Protein AF-0000000086500759 (afdb_homodimer)

pLDDT: mean 94.5, std 10.75, range [31.69, 98.88]

Radius of gyration: 18.33 Å; Cα contacts (8 Å, |Δi|>4): 470; chains: 2; bounding box: 44×55×53 Å

Nearest PDB structures (foldseek):
  3t3j-assembly1_A  TM=9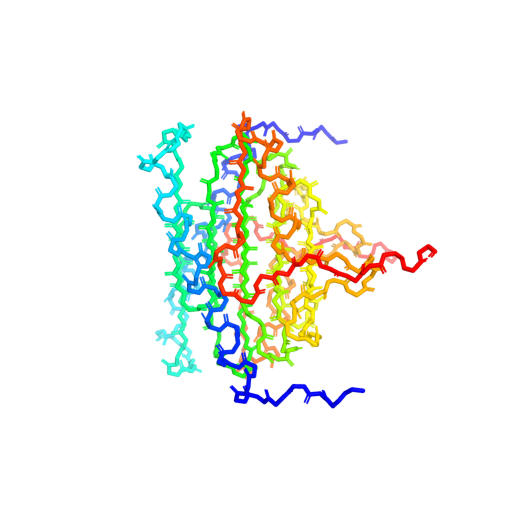.668E-01  e=5.896E-14  Homo sapiens
  8pk8-assembly1_E  TM=9.693E-01  e=3.610E-13  Homo sapiens
  3t3t-assembly4_D  TM=9.746E-01  e=3.011E-13  Homo sapiens
  3t3k-assembly1_A  TM=9.518E-01  e=3.834E-13  Homo sapiens
  3t3x-assembly2_B  TM=9.759E-01  e=7.451E-13  Homo sapiens

Solvent-accessible surface area (backbone atoms only — not comparable to full-atom values): 14177 Å² total; per-residue (Å²): 131,85,80,79,48,74,68,55,43,52,52,53,52,50,47,30,52,50,33,48,47,54,51,57,61,49,40,62,80,80,42,93,58,50,91,67,43,46,62,47,75,58,95,56,35,38,36,42,32,52,27,76,71,72,17,42,38,38,40,30,60,32,57,75,74,58,30,40,36,36,37,36,69,83,79,42,73,47,59,23,38,78,52,96,72,20,35,25,23,77,90,81,26,46,5,55,48,40,54,50,26,57,53,46,19,64,75,67,72,47,90,51,81,56,76,84,28,50,59,54,11,69,44,61,75,76,83,120,131,84,78,79,49,73,68,55,43,52,51,53,52,50,47,30,52,51,34,49,47,54,52,55,61,47,40,62,81,78,43,93,59,50,93,67,43,44,60,49,76,56,97,57,35,38,37,41,34,52,27,76,71,71,17,42,37,37,40,30,60,32,57,74,74,58,30,39,38,35,39,36,70,83,79,42,72,47,59,23,38,78,52,96,72,20,36,25,24,76,90,80,28,46,6,56,46,40,53,51,26,58,52,47,19,63,74,66,72,47,88,52,83,56,75,87,30,51,60,52,12,68,44,61,76,76,85,119

Secondary structure (DSSP, 8-state):
-PPPPHHHHHHHHHHHHHHHHHHHHHHHHHS---TT-EEEEETTEEEEEEETTTEEEEEEEEGGGTEEEEEETTTEEEEEEEETTEEE-TTT-BBHHHHHHHHHHHHHSS----TTSTT---B-----/-PPPPHHHHHHHHHHHHHHHHHHHHHHHHHS---TT-EEEEETTEEEEEEETTTEEEEEEEEGGGTEEEEEETTTEEEEEEEETTEEE-TTT-BBHHHHHHHHHHHHHSS----TTSTT---B-----

Foldseek 3Di:
DDAQDLVRLVVQLVQQVVLVQVCLQCDVVVDPADPPWDWDDDPFWIKTQRDPVLGIWIWGADSVVSWIWIAHPVPGIFIFDDDPLFTAGPVVFAGPQLVCQVSCCVSGVHGDDSPVGGSDHGTDPPPD/DDAQDLVRLVVQLVQQVVLVQVQLQCDVVVDPADPPWDWDDDPFWIKTQRDPVLGIWIWGADSVVSWIWIAHPVPGIFIFDDDPLFTAGPVVFAGPQLVCQVSCCVSGVHGDDSPVGGSDHGTDPPPD

InterPro domains:
  IPR002908 Frataxin/CyaY [PF01491] (3-109)
  IPR002908 Frataxin/CyaY [PR00904] (4-22)
  IPR002908 Frataxin/CyaY [PR00904] (22-41)
  IPR002908 Frataxin/CyaY [PR00904] (44-59)
  IPR002908 Frataxin/CyaY [PR00904] (59-74)
  IPR002908 Frataxin/CyaY [PS50810] (4-112)
  IPR002908 Frataxin/CyaY [PTHR16821] (2-115)
  IPR002908 Frataxin/CyaY [SM01219] (4-115)
  IPR002908 Frataxin/CyaY [TIGR03421] (5-113)
  IPR017789 Frataxin [TIGR03422] (8-105)
  IPR020895 Frataxin conserved site [PS01344] (58-72)
  IPR036524 Frataxin/CyaY superfamily [G3DSA:3.30.920.10] (1-123)
  IPR036524 Frataxin/CyaY superfamily [SSF55387] (4-119)

Sequence (256 aa):
PSEITDTEYEICVEDTLDSLTEFFEDLPEIEPCNDDYDCAYGNGVLTVHLGSVEGTYVINKQMPNKQIWLSSPLSGPKRYDYFDGQWVYLRDGRGLHRQLEDEMTEIMGFRIELKKCKYYSWGMSDSKPSEITDTEYEICVEDTLDSLTEFFEDLPEIEPCNDDYDCAYGNGVLTVHLGSVEGTYVINKQMPNKQIWLSSPLSGPKRYDYFDGQWVYLRDGRGLHRQLEDEMTEIMGFRIELKKCKYYSWGMSDSK

Structure (mmCIF, N/CA/C/O backbone):
data_AF-0000000086500759-model_v1
#
loop_
_entity.id
_entity.type
_entity.pdbx_description
1 polymer ferroxidase
#
loop_
_atom_site.group_PDB
_atom_site.id
_atom_site.type_symbol
_atom_site.label_atom_id
_atom_site.label_alt_id
_atom_site.label_comp_id
_atom_site.label_asym_id
_atom_site.label_entity_id
_atom_site.label_seq_id
_atom_site.pdbx_PDB_ins_code
_atom_site.Cartn_x
_atom_site.Cartn_y
_atom_site.Cartn_z
_atom_site.occupancy
_atom_site.B_iso_or_equiv
_atom_site.auth_seq_id
_atom_site.auth_comp_id
_atom_site.auth_asym_id
_atom_site.auth_atom_id
_atom_site.pdbx_PDB_model_num
ATOM 1 N N . PRO A 1 1 ? -22.188 -10.828 -14.727 1 44.78 1 PRO A N 1
ATOM 2 C CA . PRO A 1 1 ? -21.672 -11.633 -13.609 1 44.78 1 PRO A CA 1
ATOM 3 C C . PRO A 1 1 ? -21.938 -10.977 -12.258 1 44.78 1 PRO A C 1
ATOM 5 O O . PRO A 1 1 ? -21.828 -9.75 -12.133 1 44.78 1 PRO A O 1
ATOM 8 N N . SER A 1 2 ? -22.672 -11.586 -11.328 1 54.69 2 SER A N 1
ATOM 9 C CA . SER A 1 2 ? -23.156 -11.016 -10.078 1 54.69 2 SER A CA 1
ATOM 10 C C . SER A 1 2 ? -22.016 -10.461 -9.234 1 54.69 2 SER A C 1
ATOM 12 O O . SER A 1 2 ? -20.891 -10.961 -9.305 1 54.69 2 SER A O 1
ATOM 14 N N . GLU A 1 3 ? -22.078 -9.234 -8.688 1 80.5 3 GLU A N 1
ATOM 15 C CA . GLU A 1 3 ? -21.125 -8.586 -7.789 1 80.5 3 GLU A CA 1
ATOM 16 C C . GLU A 1 3 ? -20.875 -9.438 -6.551 1 80.5 3 GLU A C 1
ATOM 18 O O . GLU A 1 3 ? -21.797 -10.062 -6.02 1 80.5 3 GLU A O 1
ATOM 23 N N . ILE A 1 4 ? -19.656 -9.836 -6.309 1 88.88 4 ILE A N 1
ATOM 24 C CA . ILE A 1 4 ? -19.25 -10.602 -5.137 1 88.88 4 ILE A CA 1
ATOM 25 C C . ILE A 1 4 ? -19.859 -9.977 -3.879 1 88.88 4 ILE A C 1
ATOM 27 O O . ILE A 1 4 ? -19.906 -8.75 -3.75 1 88.88 4 ILE A O 1
ATOM 31 N N . THR A 1 5 ? -20.484 -10.859 -3.029 1 93 5 THR A N 1
ATOM 32 C CA . THR A 1 5 ? -21.047 -10.367 -1.776 1 93 5 THR A CA 1
ATOM 33 C C . THR A 1 5 ? -19.938 -10 -0.792 1 93 5 THR A C 1
ATOM 35 O O . THR A 1 5 ? -18.797 -10.43 -0.955 1 93 5 THR A O 1
ATOM 38 N N . ASP A 1 6 ? -20.312 -9.211 0.287 1 93.69 6 ASP A N 1
ATOM 39 C CA . ASP A 1 6 ? -19.344 -8.82 1.306 1 93.69 6 ASP A CA 1
ATOM 40 C C . ASP A 1 6 ? -18.734 -10.047 1.979 1 93.69 6 ASP A C 1
ATOM 42 O O . ASP A 1 6 ? -17.531 -10.102 2.209 1 93.69 6 ASP A O 1
ATOM 46 N N . THR A 1 7 ? -19.562 -11 2.299 1 94.44 7 THR A N 1
ATOM 47 C CA . THR A 1 7 ? -19.094 -12.203 2.988 1 94.44 7 THR A CA 1
ATOM 48 C C . THR A 1 7 ? -18.188 -13.023 2.086 1 94.44 7 THR A C 1
ATOM 50 O O . THR A 1 7 ? -17.141 -13.5 2.523 1 94.44 7 THR A O 1
ATOM 53 N N . GLU A 1 8 ? -18.609 -13.164 0.871 1 95.06 8 GLU A N 1
ATOM 54 C CA . GLU A 1 8 ? -17.781 -13.891 -0.087 1 95.06 8 GLU A CA 1
ATOM 55 C C . GLU A 1 8 ? -16.422 -13.203 -0.29 1 95.06 8 GLU A C 1
ATOM 57 O O . GLU A 1 8 ? -15.391 -13.859 -0.305 1 95.06 8 GLU A O 1
ATOM 62 N N . TYR A 1 9 ? -16.516 -11.938 -0.432 1 96.81 9 TYR A N 1
ATOM 63 C CA . TYR A 1 9 ? -15.289 -11.164 -0.593 1 96.81 9 TYR A CA 1
ATOM 64 C C . TYR A 1 9 ? -14.344 -11.391 0.581 1 96.81 9 TYR A C 1
ATOM 66 O O . TYR A 1 9 ? -13.156 -11.656 0.386 1 96.81 9 TYR A O 1
ATOM 74 N N . GLU A 1 10 ? -14.875 -11.297 1.727 1 95.5 10 GLU A N 1
ATOM 75 C CA . GLU A 1 10 ? -14.062 -11.438 2.932 1 95.5 10 GLU A CA 1
ATOM 76 C C . GLU A 1 10 ? -13.359 -12.789 2.973 1 95.5 10 GLU A C 1
ATOM 78 O O . GLU A 1 10 ? -12.18 -12.875 3.301 1 95.5 10 GLU A O 1
ATOM 83 N N . ILE A 1 11 ? -14.062 -13.797 2.607 1 96.5 11 ILE A N 1
ATOM 84 C CA . ILE A 1 11 ? -13.508 -15.148 2.631 1 96.5 11 ILE A CA 1
ATOM 85 C C . ILE A 1 11 ? -12.43 -15.281 1.558 1 96.5 11 ILE A C 1
ATOM 87 O O . ILE A 1 11 ? -11.312 -15.719 1.84 1 96.5 11 ILE A O 1
ATOM 91 N N . CYS A 1 12 ? -12.703 -14.828 0.363 1 97.56 12 CYS A N 1
ATOM 92 C CA . CYS A 1 12 ? -11.789 -14.969 -0.77 1 97.56 12 CYS A CA 1
ATOM 93 C C . CYS A 1 12 ? -10.516 -14.172 -0.546 1 97.56 12 CYS A C 1
ATOM 95 O O . CYS A 1 12 ? -9.414 -14.68 -0.768 1 97.56 12 CYS A O 1
ATOM 97 N N . VAL A 1 13 ? -10.727 -12.992 -0.086 1 98.12 13 VAL A N 1
ATOM 98 C CA . VAL A 1 13 ? -9.562 -12.117 0.054 1 98.12 13 VAL A CA 1
ATOM 99 C C . VAL A 1 13 ? -8.68 -12.609 1.196 1 98.12 13 VAL A C 1
ATOM 101 O O . VAL A 1 13 ? -7.453 -12.625 1.076 1 98.12 13 VAL A O 1
ATOM 104 N N . GLU A 1 14 ? -9.297 -13.039 2.289 1 97.75 14 GLU A N 1
ATOM 105 C CA . GLU A 1 14 ? -8.523 -13.555 3.414 1 97.75 14 GLU A CA 1
ATOM 106 C C . GLU A 1 14 ? -7.758 -14.82 3.027 1 97.75 14 GLU A C 1
ATOM 108 O O . GLU A 1 14 ? -6.574 -14.953 3.348 1 97.75 14 GLU A O 1
ATOM 113 N N . ASP A 1 15 ? -8.422 -15.664 2.373 1 98.5 15 ASP A N 1
ATOM 114 C CA . ASP A 1 15 ? -7.777 -16.891 1.927 1 98.5 15 ASP A CA 1
ATOM 115 C C . ASP A 1 15 ? -6.617 -16.594 0.979 1 98.5 15 ASP A C 1
ATOM 117 O O . ASP A 1 15 ? -5.562 -17.234 1.067 1 98.5 15 ASP A O 1
ATOM 121 N N . THR A 1 16 ? -6.816 -15.672 0.101 1 98.81 16 THR A N 1
ATOM 122 C CA . THR A 1 16 ? -5.785 -15.289 -0.861 1 98.81 16 THR A CA 1
ATOM 123 C C . THR A 1 16 ? -4.562 -14.727 -0.148 1 98.81 16 THR A C 1
ATOM 125 O O . THR A 1 16 ? -3.439 -15.188 -0.369 1 98.81 16 THR A O 1
ATOM 128 N N . LEU A 1 17 ? -4.781 -13.781 0.72 1 98.81 17 LEU A N 1
ATOM 129 C CA . LEU A 1 17 ? -3.678 -13.109 1.4 1 98.81 17 LEU A CA 1
ATOM 130 C C . LEU A 1 17 ? -2.969 -14.07 2.355 1 98.81 17 LEU A C 1
ATOM 132 O O . LEU A 1 17 ? -1.745 -14.023 2.49 1 98.81 17 LEU A O 1
ATOM 136 N N . ASP A 1 18 ? -3.746 -14.945 2.986 1 98.75 18 ASP A N 1
ATOM 137 C CA . ASP A 1 18 ? -3.145 -15.938 3.871 1 98.75 18 ASP A CA 1
ATOM 138 C C . ASP A 1 18 ? -2.217 -16.875 3.096 1 98.75 18 ASP A C 1
ATOM 140 O O . ASP A 1 18 ? -1.11 -17.172 3.549 1 98.75 18 ASP A O 1
ATOM 144 N N . SER A 1 19 ? -2.662 -17.281 2.008 1 98.88 19 SER A N 1
ATOM 145 C CA . SER A 1 19 ? -1.88 -18.219 1.195 1 98.88 19 SER A CA 1
ATOM 146 C C . SER A 1 19 ? -0.62 -17.547 0.653 1 98.88 19 SER A C 1
ATOM 148 O O . SER A 1 19 ? 0.457 -18.141 0.658 1 98.88 19 SER A O 1
ATOM 150 N N . LEU A 1 20 ? -0.76 -16.328 0.211 1 98.88 20 LEU A N 1
ATOM 151 C CA . LEU A 1 20 ? 0.407 -15.562 -0.216 1 98.88 20 LEU A CA 1
ATOM 152 C C . LEU A 1 20 ? 1.375 -15.352 0.944 1 98.88 20 LEU A C 1
ATOM 154 O O . LEU A 1 20 ? 2.59 -15.469 0.773 1 98.88 20 LEU A O 1
ATOM 158 N N . THR A 1 21 ? 0.846 -15.039 2.109 1 98.88 21 THR A N 1
ATOM 159 C CA . THR A 1 21 ? 1.667 -14.828 3.297 1 98.88 21 THR A CA 1
ATOM 160 C C . THR A 1 21 ? 2.494 -16.078 3.607 1 98.88 21 THR A C 1
ATOM 162 O O . THR A 1 21 ? 3.701 -15.977 3.844 1 98.88 21 THR A O 1
ATOM 165 N N . GLU A 1 22 ? 1.87 -17.172 3.607 1 98.81 22 GLU A N 1
ATOM 166 C CA . GLU A 1 22 ? 2.574 -18.422 3.877 1 98.81 22 GLU A CA 1
ATOM 167 C C . GLU A 1 22 ? 3.717 -18.641 2.889 1 98.81 22 GLU A C 1
ATOM 169 O O . GLU A 1 22 ? 4.832 -18.984 3.287 1 98.81 22 GLU A O 1
ATOM 174 N N . PHE A 1 23 ? 3.441 -18.406 1.655 1 98.81 23 PHE A N 1
ATOM 175 C CA . PHE A 1 23 ? 4.457 -18.594 0.625 1 98.81 23 PHE A CA 1
ATOM 176 C C . PHE A 1 23 ? 5.645 -17.672 0.871 1 98.81 23 PHE A C 1
ATOM 178 O O . PHE A 1 23 ? 6.793 -18.109 0.904 1 98.81 23 PHE A O 1
ATOM 185 N N . PHE A 1 24 ? 5.383 -16.391 1.08 1 98.81 24 PHE A N 1
ATOM 186 C CA . PHE A 1 24 ? 6.445 -15.406 1.146 1 98.81 24 PHE A CA 1
ATOM 187 C C . PHE A 1 24 ? 7.195 -15.5 2.471 1 98.81 24 PHE A C 1
ATOM 189 O O . PHE A 1 24 ? 8.383 -15.172 2.547 1 98.81 24 PHE A O 1
ATOM 196 N N . GLU A 1 25 ? 6.523 -15.914 3.49 1 98.56 25 GLU A N 1
ATOM 197 C CA . GLU A 1 25 ? 7.211 -16.141 4.758 1 98.56 25 GLU A CA 1
ATOM 198 C C . GLU A 1 25 ? 8.203 -17.297 4.652 1 98.56 25 GLU A C 1
ATOM 200 O O . GLU A 1 25 ? 9.266 -17.266 5.277 1 98.56 25 GLU A O 1
ATOM 205 N N . ASP A 1 26 ? 7.891 -18.297 3.85 1 98.31 26 ASP A N 1
ATOM 206 C CA . ASP A 1 26 ? 8.711 -19.484 3.719 1 98.31 26 ASP A CA 1
ATOM 207 C C . ASP A 1 26 ? 9.812 -19.281 2.68 1 98.31 26 ASP A C 1
ATOM 209 O O . ASP A 1 26 ? 10.797 -20.031 2.658 1 98.31 26 ASP A O 1
ATOM 213 N N . LEU A 1 27 ? 9.711 -18.297 1.892 1 98.44 27 LEU A N 1
ATOM 214 C CA . LEU A 1 27 ? 10.555 -18.094 0.719 1 98.44 27 LEU A CA 1
ATOM 215 C C . LEU A 1 27 ? 12.031 -18.031 1.114 1 98.44 27 LEU A C 1
ATOM 217 O O . LEU A 1 27 ? 12.875 -18.688 0.503 1 98.44 27 LEU A O 1
ATOM 221 N N . PRO A 1 28 ? 12.438 -17.328 2.174 1 97.62 28 PRO A N 1
ATOM 222 C CA . PRO A 1 28 ? 13.859 -17.219 2.516 1 97.62 28 PRO A CA 1
ATOM 223 C C . PRO A 1 28 ? 14.453 -18.547 2.988 1 97.62 28 PRO A C 1
ATOM 225 O O . PRO A 1 28 ? 15.68 -18.688 3.059 1 97.62 28 PRO A O 1
ATOM 228 N N . GLU A 1 29 ? 13.648 -19.469 3.363 1 97 29 GLU A N 1
ATOM 229 C CA . GLU A 1 29 ? 14.125 -20.781 3.82 1 97 29 GLU A CA 1
ATOM 230 C C . GLU A 1 29 ? 14.516 -21.672 2.643 1 97 29 GLU A C 1
ATOM 232 O O . GLU A 1 29 ? 15.273 -22.625 2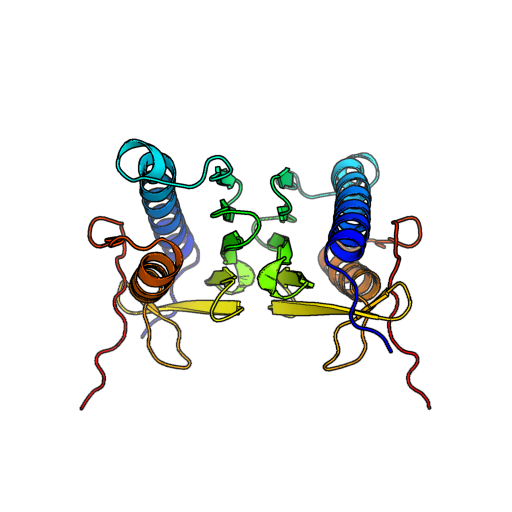.807 1 97 29 GLU A O 1
ATOM 237 N N . ILE A 1 30 ? 14.062 -21.375 1.462 1 96.31 30 ILE A N 1
ATOM 238 C CA . ILE A 1 30 ? 14.227 -22.312 0.357 1 96.31 30 ILE A CA 1
ATOM 239 C C . ILE A 1 30 ? 14.961 -21.641 -0.795 1 96.31 30 ILE A C 1
ATOM 241 O O . ILE A 1 30 ? 15.383 -22.297 -1.747 1 96.31 30 ILE A O 1
ATOM 245 N N . GLU A 1 31 ? 15 -20.328 -0.814 1 97.38 31 GLU A N 1
ATOM 246 C CA . GLU A 1 31 ? 15.672 -19.562 -1.873 1 97.38 31 GLU A CA 1
ATOM 247 C C . GLU A 1 31 ? 16.656 -18.562 -1.296 1 97.38 31 GLU A C 1
ATOM 249 O O . GLU A 1 31 ? 16.516 -18.141 -0.142 1 97.38 31 GLU A O 1
ATOM 254 N N . PRO A 1 32 ? 17.641 -18.156 -2.09 1 96.5 32 PRO A N 1
ATOM 255 C CA . PRO A 1 32 ? 18.609 -17.172 -1.626 1 96.5 32 PRO A CA 1
ATOM 256 C C . PRO A 1 32 ? 18.062 -15.742 -1.619 1 96.5 32 PRO A C 1
ATOM 258 O O . PRO A 1 32 ? 18.25 -15 -2.586 1 96.5 32 PRO A O 1
ATOM 261 N N . CYS A 1 33 ? 17.453 -15.336 -0.583 1 96.88 33 CYS A N 1
ATOM 262 C CA . CYS A 1 33 ? 16.938 -13.984 -0.431 1 96.88 33 CYS A CA 1
ATOM 263 C C . CYS A 1 33 ? 17.969 -13.062 0.217 1 96.88 33 CYS A C 1
ATOM 265 O O . CYS A 1 33 ? 18.906 -13.539 0.855 1 96.88 33 CYS A O 1
ATOM 267 N N . ASN A 1 34 ? 17.75 -11.742 -0.018 1 95.19 34 ASN A N 1
ATOM 268 C CA . ASN A 1 34 ? 18.578 -10.734 0.637 1 95.19 34 ASN A CA 1
ATOM 269 C C . ASN A 1 34 ? 18.531 -10.883 2.156 1 95.19 34 ASN A C 1
ATOM 271 O O . ASN A 1 34 ? 17.547 -11.359 2.713 1 95.19 34 ASN A O 1
ATOM 275 N N . ASP A 1 35 ? 19.656 -10.398 2.781 1 94.75 35 ASP A N 1
ATOM 276 C CA . ASP A 1 35 ? 19.719 -10.461 4.238 1 94.75 35 ASP A CA 1
ATOM 277 C C . ASP A 1 35 ? 18.625 -9.602 4.871 1 94.75 35 ASP A C 1
ATOM 279 O O . ASP A 1 35 ? 18.156 -9.898 5.969 1 94.75 35 ASP A O 1
ATOM 283 N N . ASP A 1 36 ? 18.219 -8.609 4.129 1 94.62 36 ASP A N 1
ATOM 284 C CA . ASP A 1 36 ? 17.219 -7.703 4.707 1 94.62 36 ASP A CA 1
ATOM 285 C C . ASP A 1 36 ? 15.82 -8.047 4.23 1 94.62 36 ASP A C 1
ATOM 287 O O . ASP A 1 36 ? 14.875 -7.281 4.441 1 94.62 36 ASP A O 1
ATOM 291 N N . TYR A 1 37 ? 15.695 -9.188 3.592 1 97.94 37 TYR A N 1
ATOM 292 C CA . TYR A 1 37 ? 14.367 -9.664 3.229 1 97.94 37 TYR A CA 1
ATOM 293 C C . TYR A 1 37 ? 13.469 -9.758 4.453 1 97.94 37 TYR A C 1
ATOM 295 O O . TYR A 1 37 ? 13.906 -10.195 5.523 1 97.94 37 TYR A O 1
ATOM 303 N N . ASP A 1 38 ? 12.195 -9.344 4.246 1 98.19 38 ASP A N 1
ATOM 304 C CA . ASP A 1 38 ? 11.234 -9.453 5.34 1 98.19 38 ASP A CA 1
ATOM 305 C C . ASP A 1 38 ? 9.805 -9.562 4.805 1 98.19 38 ASP A C 1
ATOM 307 O O . ASP A 1 38 ? 9.484 -8.992 3.76 1 98.19 38 ASP A O 1
ATOM 311 N N . CYS A 1 39 ? 9.062 -10.344 5.465 1 98.5 39 CYS A N 1
ATOM 312 C CA . CYS A 1 39 ? 7.645 -10.5 5.156 1 98.5 39 CYS A CA 1
ATOM 313 C C . CYS A 1 39 ? 6.789 -10.305 6.402 1 98.5 39 CYS A C 1
ATOM 315 O O . CYS A 1 39 ? 7.078 -10.875 7.453 1 98.5 39 CYS A O 1
ATOM 317 N N . ALA A 1 40 ? 5.766 -9.453 6.297 1 97.94 40 ALA A N 1
ATOM 318 C CA . ALA A 1 40 ? 4.859 -9.219 7.418 1 97.94 40 ALA A CA 1
ATOM 319 C C . ALA A 1 40 ? 3.406 -9.164 6.945 1 97.94 40 ALA A C 1
ATOM 321 O O . ALA A 1 40 ? 3.121 -8.664 5.855 1 97.94 40 ALA A O 1
ATOM 322 N N . TYR A 1 41 ? 2.617 -9.703 7.844 1 98.25 41 TYR A N 1
ATOM 323 C CA . TYR A 1 41 ? 1.183 -9.672 7.578 1 98.25 41 TYR A CA 1
ATOM 324 C C . TYR A 1 41 ? 0.409 -9.227 8.812 1 98.25 41 TYR A C 1
ATOM 326 O O . TYR A 1 41 ? 0.654 -9.719 9.914 1 98.25 41 TYR A O 1
ATOM 334 N N . GLY A 1 42 ? -0.495 -8.258 8.562 1 96 42 GLY A N 1
ATOM 335 C CA . GLY A 1 42 ? -1.37 -7.789 9.625 1 96 42 GLY A CA 1
ATOM 336 C C . GLY A 1 42 ? -2.521 -6.938 9.117 1 96 42 GLY A C 1
ATOM 337 O O . GLY A 1 42 ? -2.334 -6.086 8.25 1 96 42 GLY A O 1
ATOM 338 N N . ASN A 1 43 ? -3.746 -7.242 9.633 1 94.69 43 ASN A N 1
ATOM 339 C CA . ASN A 1 43 ? -4.941 -6.457 9.352 1 94.69 43 ASN A CA 1
ATOM 340 C C . ASN A 1 43 ? -5.207 -6.359 7.852 1 94.69 43 ASN A C 1
ATOM 342 O O . ASN A 1 43 ? -5.551 -5.289 7.344 1 94.69 43 ASN A O 1
ATOM 346 N N . GLY A 1 44 ? -4.961 -7.395 7.168 1 96.94 44 GLY A N 1
ATOM 347 C CA . GLY A 1 44 ? -5.289 -7.457 5.754 1 96.94 44 GLY A CA 1
ATOM 348 C C . GLY A 1 44 ? -4.242 -6.812 4.871 1 96.94 44 GLY A C 1
ATOM 349 O O . GLY A 1 44 ? -4.496 -6.531 3.697 1 96.94 44 GLY A O 1
ATOM 350 N N . VAL A 1 45 ? -3.084 -6.527 5.422 1 98.38 45 VAL A N 1
ATOM 351 C CA . VAL A 1 45 ? -1.992 -5.93 4.66 1 98.38 45 VAL A CA 1
ATOM 352 C C . VAL A 1 45 ? -0.776 -6.855 4.691 1 98.38 45 VAL A C 1
ATOM 354 O O . VAL A 1 45 ? -0.226 -7.133 5.758 1 98.38 45 VAL A O 1
ATOM 357 N N . LEU A 1 46 ? -0.394 -7.34 3.529 1 98.88 46 LEU A N 1
ATOM 358 C CA . LEU A 1 46 ? 0.829 -8.117 3.35 1 98.88 46 LEU A CA 1
ATOM 359 C C . LEU A 1 46 ? 1.952 -7.242 2.803 1 98.88 46 LEU A C 1
ATOM 361 O O . LEU A 1 46 ? 1.77 -6.543 1.802 1 98.88 46 LEU A O 1
ATOM 365 N N . THR A 1 47 ? 3.061 -7.219 3.492 1 98.75 47 THR A N 1
ATOM 366 C CA . THR A 1 47 ? 4.242 -6.496 3.035 1 98.75 47 THR A CA 1
ATOM 367 C C . THR A 1 47 ? 5.398 -7.461 2.779 1 98.75 47 THR A C 1
ATOM 369 O O . THR A 1 47 ? 5.715 -8.297 3.629 1 98.75 47 THR A O 1
ATOM 372 N N . VAL A 1 48 ? 5.965 -7.355 1.615 1 98.75 48 VAL A N 1
ATOM 373 C CA . VAL A 1 48 ? 7.145 -8.141 1.261 1 98.75 48 VAL A CA 1
ATOM 374 C C . VAL A 1 48 ? 8.297 -7.211 0.893 1 98.75 48 VAL A C 1
ATOM 376 O O . VAL A 1 48 ? 8.32 -6.645 -0.203 1 98.75 48 VAL A O 1
ATOM 379 N N . HIS A 1 49 ? 9.195 -7.078 1.829 1 98.31 49 HIS A N 1
ATOM 380 C CA . HIS A 1 49 ? 10.406 -6.293 1.607 1 98.31 49 HIS A CA 1
ATOM 381 C C . HIS A 1 49 ? 11.508 -7.145 0.976 1 98.31 49 HIS A C 1
ATOM 383 O O . HIS A 1 49 ? 12.07 -8.016 1.632 1 98.31 49 HIS A O 1
ATOM 389 N N . LEU A 1 50 ? 11.828 -6.855 -0.284 1 97.88 50 LEU A N 1
ATOM 390 C CA . LEU A 1 50 ? 12.805 -7.672 -0.994 1 97.88 50 LEU A CA 1
ATOM 391 C C . LEU A 1 50 ? 14.227 -7.184 -0.716 1 97.88 50 LEU A C 1
ATOM 393 O O . LEU A 1 50 ? 15.188 -7.945 -0.843 1 97.88 50 LEU A O 1
ATOM 397 N N . GLY A 1 51 ? 14.352 -5.977 -0.383 1 95.19 51 GLY A N 1
ATOM 398 C CA . GLY A 1 51 ? 15.617 -5.293 -0.142 1 95.19 51 GLY A CA 1
ATOM 399 C C . GLY A 1 51 ? 15.547 -3.801 -0.415 1 95.19 51 GLY A C 1
ATOM 400 O O . GLY A 1 51 ? 14.602 -3.322 -1.043 1 95.19 51 GLY A O 1
ATOM 401 N N . SER A 1 52 ? 16.578 -3.076 0.109 1 90.19 52 SER A N 1
ATOM 402 C CA . SER A 1 52 ? 16.578 -1.623 -0.02 1 90.19 52 SER A CA 1
ATOM 403 C C . SER A 1 52 ? 16.641 -1.198 -1.483 1 90.19 52 SER A C 1
ATOM 405 O O . SER A 1 52 ? 16.047 -0.198 -1.875 1 90.19 52 SER A O 1
ATOM 407 N N . VAL A 1 53 ? 17.312 -1.965 -2.23 1 91.12 53 VAL A N 1
ATOM 408 C CA . VAL A 1 53 ? 17.5 -1.639 -3.641 1 91.12 53 VAL A CA 1
ATOM 409 C C . VAL A 1 53 ? 16.328 -2.166 -4.457 1 91.12 53 VAL A C 1
ATOM 411 O O . VAL A 1 53 ? 15.812 -1.474 -5.34 1 91.12 53 VAL A O 1
ATOM 414 N N . GLU A 1 54 ? 15.828 -3.352 -4.141 1 94.81 54 GLU A N 1
ATOM 415 C CA . GLU A 1 54 ? 14.797 -4.031 -4.922 1 94.81 54 GLU A CA 1
ATOM 416 C C . GLU A 1 54 ? 13.414 -3.453 -4.637 1 94.81 54 GLU A C 1
ATOM 418 O O . GLU A 1 54 ? 12.547 -3.451 -5.512 1 94.81 54 GLU A O 1
ATOM 423 N N . GLY A 1 55 ? 13.242 -3.01 -3.414 1 95.44 55 GLY A N 1
ATOM 424 C CA . GLY A 1 55 ? 11.977 -2.361 -3.09 1 95.44 55 GLY A CA 1
ATOM 425 C C . GLY A 1 55 ? 11.031 -3.256 -2.314 1 95.44 55 GLY A C 1
ATOM 426 O O . GLY A 1 55 ? 11.43 -4.316 -1.823 1 95.44 55 GLY A O 1
ATOM 427 N N . THR A 1 56 ? 9.844 -2.705 -2.066 1 98.06 56 THR A N 1
ATOM 428 C CA . THR A 1 56 ? 8.852 -3.352 -1.211 1 98.06 56 THR A CA 1
ATOM 429 C C . THR A 1 56 ? 7.527 -3.52 -1.947 1 98.06 56 THR A C 1
ATOM 431 O O . THR A 1 56 ? 7.039 -2.578 -2.578 1 98.06 56 THR A O 1
ATOM 434 N N . TYR A 1 57 ? 7.02 -4.785 -1.913 1 98.69 57 TYR A N 1
ATOM 435 C CA . TYR A 1 57 ? 5.648 -5.027 -2.35 1 98.69 57 TYR A CA 1
ATOM 436 C C . TYR A 1 57 ? 4.668 -4.855 -1.194 1 98.69 57 TYR A C 1
ATOM 438 O O . TYR A 1 57 ? 4.949 -5.277 -0.069 1 98.69 57 TYR A O 1
ATOM 446 N N . VAL A 1 58 ? 3.553 -4.199 -1.495 1 98.75 58 VAL A N 1
ATOM 447 C CA . VAL A 1 58 ? 2.434 -4.16 -0.558 1 98.75 58 VAL A CA 1
ATOM 448 C C . VAL A 1 58 ? 1.175 -4.703 -1.231 1 98.75 58 VAL A C 1
ATOM 450 O O . VAL A 1 58 ? 0.853 -4.32 -2.357 1 98.75 58 VAL A O 1
ATOM 453 N N . ILE A 1 59 ? 0.539 -5.664 -0.635 1 98.88 59 ILE A N 1
ATOM 454 C CA . ILE A 1 59 ? -0.724 -6.25 -1.074 1 98.88 59 ILE A CA 1
ATOM 455 C C . ILE A 1 59 ? -1.758 -6.145 0.044 1 98.88 59 ILE A C 1
ATOM 457 O O . ILE A 1 59 ? -1.538 -6.645 1.15 1 98.88 59 ILE A O 1
ATOM 461 N N . ASN A 1 60 ? -2.879 -5.508 -0.257 1 98.44 60 ASN A N 1
ATOM 462 C CA . ASN A 1 60 ? -3.814 -5.324 0.848 1 98.44 60 ASN A CA 1
ATOM 463 C C . ASN A 1 60 ? -5.262 -5.391 0.373 1 98.44 60 ASN A C 1
ATOM 465 O O . ASN A 1 60 ? -5.547 -5.156 -0.803 1 98.44 60 ASN A O 1
ATOM 469 N N . LYS A 1 61 ? -6.078 -5.824 1.289 1 98 61 LYS A N 1
ATOM 470 C CA . LYS A 1 61 ? -7.504 -5.828 0.98 1 98 61 LYS A CA 1
ATOM 471 C C . LYS A 1 61 ? -8.109 -4.441 1.179 1 98 61 LYS A C 1
ATOM 473 O O . LYS A 1 61 ? -7.715 -3.709 2.086 1 98 61 LYS A O 1
ATOM 478 N N . GLN A 1 62 ? -9.023 -4.094 0.291 1 96.38 62 GLN A N 1
ATOM 479 C CA . GLN A 1 62 ? -9.812 -2.873 0.413 1 96.38 62 GLN A CA 1
ATOM 480 C C . GLN A 1 62 ? -11.305 -3.174 0.336 1 96.38 62 GLN A C 1
ATOM 482 O O . GLN A 1 62 ? -11.891 -3.17 -0.75 1 96.38 62 GLN A O 1
ATOM 487 N N . MET A 1 63 ? -11.906 -3.295 1.557 1 92.81 63 MET A N 1
ATOM 488 C CA . MET A 1 63 ? -13.289 -3.721 1.695 1 92.81 63 MET A CA 1
ATOM 489 C C . MET A 1 63 ? -14.234 -2.736 1.012 1 92.81 63 MET A C 1
ATOM 491 O O . MET A 1 63 ? -15.172 -3.145 0.326 1 92.81 63 MET A O 1
ATOM 495 N N . PRO A 1 64 ? -14.023 -1.437 1.143 1 92.5 64 PRO A N 1
ATOM 496 C CA . PRO A 1 64 ? -14.984 -0.508 0.531 1 92.5 64 PRO A CA 1
ATOM 497 C C . PRO A 1 64 ? -15.188 -0.771 -0.959 1 92.5 64 PRO A C 1
ATOM 499 O O . PRO A 1 64 ? -16.297 -0.582 -1.476 1 92.5 64 PRO A O 1
ATOM 502 N N . ASN A 1 65 ? -14.102 -1.231 -1.63 1 93.69 65 ASN A N 1
ATOM 503 C CA . ASN A 1 65 ? -14.18 -1.458 -3.07 1 93.69 65 ASN A CA 1
ATOM 504 C C . ASN A 1 65 ? -14.242 -2.947 -3.4 1 93.69 65 ASN A C 1
ATOM 506 O O . ASN A 1 65 ? -14.344 -3.324 -4.566 1 93.69 65 ASN A O 1
ATOM 510 N N . LYS A 1 66 ? -14.188 -3.752 -2.381 1 96.25 66 LYS A N 1
ATOM 511 C CA . LYS A 1 66 ? -14.109 -5.203 -2.529 1 96.25 66 LYS A CA 1
ATOM 512 C C . LYS A 1 66 ? -13.016 -5.59 -3.52 1 96.25 66 LYS A C 1
ATOM 514 O O . LYS A 1 66 ? -13.242 -6.395 -4.426 1 96.25 66 LYS A O 1
ATOM 519 N N . GLN A 1 67 ? -11.828 -5 -3.303 1 97.38 67 GLN A N 1
ATOM 520 C CA . GLN A 1 67 ? -10.688 -5.203 -4.188 1 97.38 67 GLN A CA 1
ATOM 521 C C . GLN A 1 67 ? -9.445 -5.602 -3.396 1 97.38 67 GLN A C 1
ATOM 523 O O . GLN A 1 67 ? -9.414 -5.48 -2.172 1 97.38 67 GLN A O 1
ATOM 528 N N . ILE A 1 68 ? -8.461 -6.18 -4.172 1 98.5 68 ILE A N 1
ATOM 529 C CA . ILE A 1 68 ? -7.086 -6.297 -3.699 1 98.5 68 ILE A CA 1
ATOM 530 C C . ILE A 1 68 ? -6.207 -5.262 -4.406 1 98.5 68 ILE A C 1
ATOM 532 O O . ILE A 1 68 ? -6.289 -5.098 -5.625 1 98.5 68 ILE A O 1
ATOM 536 N N . TRP A 1 69 ? -5.473 -4.523 -3.596 1 98.62 69 TRP A N 1
ATOM 537 C CA . TRP A 1 69 ? -4.559 -3.543 -4.168 1 98.62 69 TRP A CA 1
ATOM 538 C C . TRP A 1 69 ? -3.113 -4.023 -4.07 1 98.62 69 TRP A C 1
ATOM 540 O O . TRP A 1 69 ? -2.746 -4.723 -3.123 1 98.62 69 TRP A O 1
ATOM 550 N N . LEU A 1 70 ? -2.371 -3.727 -5.09 1 98.75 70 LEU A N 1
ATOM 551 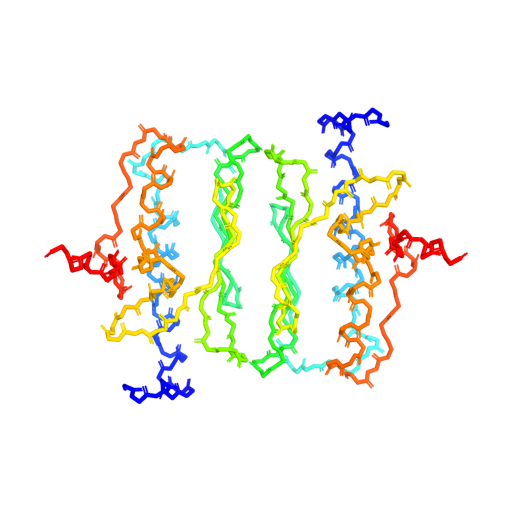C CA . LEU A 1 70 ? -0.956 -4.07 -5.164 1 98.75 70 LEU A CA 1
ATOM 552 C C . LEU A 1 70 ? -0.105 -2.826 -5.395 1 98.75 70 LEU A C 1
ATOM 554 O O . LEU A 1 70 ? -0.414 -2.008 -6.262 1 98.75 70 LEU A O 1
ATOM 558 N N . SER A 1 71 ? 0.832 -2.627 -4.539 1 98.12 71 SER A N 1
ATOM 559 C CA . SER A 1 71 ? 1.924 -1.693 -4.801 1 98.12 71 SER A CA 1
ATOM 560 C C . SER A 1 71 ? 3.199 -2.432 -5.195 1 98.12 71 SER A C 1
ATOM 562 O O . SER A 1 71 ? 3.812 -3.105 -4.363 1 98.12 71 SER A O 1
ATOM 564 N N . SER A 1 72 ? 3.586 -2.281 -6.441 1 98.38 72 SER A N 1
ATOM 565 C CA . SER A 1 72 ? 4.754 -2.951 -7.004 1 98.38 72 SER A CA 1
ATOM 566 C C . SER A 1 72 ? 5.887 -1.964 -7.262 1 98.38 72 SER A C 1
ATOM 568 O O . SER A 1 72 ? 5.68 -0.921 -7.883 1 98.38 72 SER A O 1
ATOM 570 N N . PRO A 1 73 ? 7.074 -2.332 -6.785 1 97.12 73 PRO A N 1
ATOM 571 C CA . PRO A 1 73 ? 8.195 -1.441 -7.094 1 97.12 73 PRO A CA 1
ATOM 572 C C . PRO A 1 73 ? 8.547 -1.423 -8.578 1 97.12 73 PRO A C 1
ATOM 574 O O . PRO A 1 73 ? 9.273 -0.542 -9.039 1 97.12 73 PRO A O 1
ATOM 577 N N . LEU A 1 74 ? 8.039 -2.355 -9.289 1 96.75 74 LEU A N 1
ATOM 578 C CA . LEU A 1 74 ? 8.406 -2.469 -10.695 1 96.75 74 LEU A CA 1
ATOM 579 C C . LEU A 1 74 ? 7.336 -1.847 -11.594 1 96.75 74 LEU A C 1
ATOM 581 O O . LEU A 1 74 ? 7.648 -1.054 -12.484 1 96.75 74 LEU A O 1
ATOM 585 N N . SER A 1 75 ? 6.051 -2.115 -11.32 1 96.62 75 SER A N 1
ATOM 586 C CA . SER A 1 75 ? 5.039 -1.72 -12.297 1 96.62 75 SER A CA 1
ATOM 587 C C . SER A 1 75 ? 4.051 -0.725 -11.695 1 96.62 75 SER A C 1
ATOM 589 O O . SER A 1 75 ? 3.131 -0.267 -12.375 1 96.62 75 SER A O 1
ATOM 591 N N . GLY A 1 76 ? 4.238 -0.38 -10.445 1 96.38 76 GLY A N 1
ATOM 592 C CA . GLY A 1 76 ? 3.385 0.626 -9.836 1 96.38 76 GLY A CA 1
ATOM 593 C C . GLY A 1 76 ? 2.119 0.048 -9.234 1 96.38 76 GLY A C 1
ATOM 594 O O . GLY A 1 76 ? 2.014 -1.166 -9.039 1 96.38 76 GLY A O 1
ATOM 595 N N . PRO A 1 77 ? 1.193 0.965 -8.859 1 96.94 77 PRO A N 1
ATOM 596 C CA . PRO A 1 77 ? -0.037 0.53 -8.195 1 96.94 77 PRO A CA 1
ATOM 597 C C . PRO A 1 77 ? -1.034 -0.112 -9.156 1 96.94 77 PRO A C 1
ATOM 599 O O . PRO A 1 77 ? -1.155 0.322 -10.305 1 96.94 77 PRO A O 1
ATOM 602 N N . LYS A 1 78 ? -1.691 -1.182 -8.664 1 97.75 78 LYS A N 1
ATOM 603 C CA . LYS A 1 78 ? -2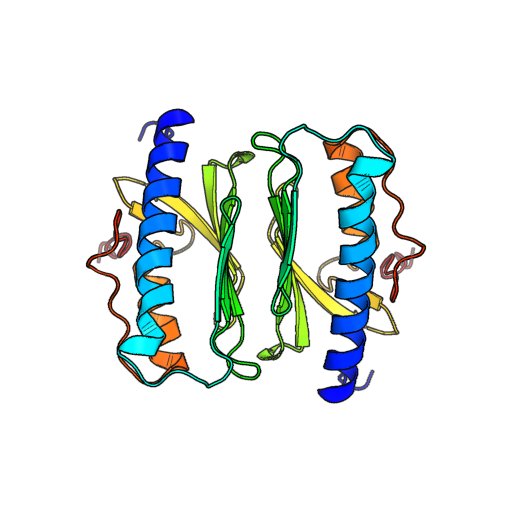.768 -1.852 -9.391 1 97.75 78 LYS A CA 1
ATOM 604 C C . LYS A 1 78 ? -3.875 -2.297 -8.445 1 97.75 78 LYS A C 1
ATOM 606 O O . LYS A 1 78 ? -3.646 -2.447 -7.242 1 97.75 78 LYS A O 1
ATOM 611 N N . ARG A 1 79 ? -5.039 -2.438 -9.055 1 98.12 79 ARG A N 1
ATOM 612 C CA . ARG A 1 79 ? -6.188 -2.932 -8.305 1 98.12 79 ARG A CA 1
ATOM 613 C C . ARG A 1 79 ? -6.824 -4.129 -9 1 98.12 79 ARG A C 1
ATOM 615 O O . ARG A 1 79 ? -7.016 -4.117 -10.219 1 98.12 79 ARG A O 1
ATOM 622 N N . TYR A 1 80 ? -7.168 -5.137 -8.219 1 98.06 80 TYR A N 1
ATOM 623 C CA . TYR A 1 80 ? -7.676 -6.395 -8.75 1 98.06 80 TYR A CA 1
ATOM 624 C C . TYR A 1 80 ? -9.094 -6.66 -8.258 1 98.06 80 TYR A C 1
ATOM 626 O O . TYR A 1 80 ? -9.367 -6.59 -7.055 1 98.06 80 TYR A O 1
ATOM 634 N N . ASP A 1 81 ? -9.953 -7 -9.234 1 97.31 81 ASP A N 1
ATOM 635 C CA . ASP A 1 81 ? -11.328 -7.391 -8.945 1 97.31 81 ASP A CA 1
ATOM 636 C C . ASP A 1 81 ? -11.484 -8.906 -8.961 1 97.31 81 ASP A C 1
ATOM 638 O O . ASP A 1 81 ? -10.789 -9.602 -9.703 1 97.31 81 ASP A O 1
ATOM 642 N N . TYR A 1 82 ? -12.375 -9.312 -8.055 1 96.31 82 TYR A N 1
ATOM 643 C CA . TYR A 1 82 ? -12.695 -10.734 -8.086 1 96.31 82 TYR A CA 1
ATOM 644 C C . TYR A 1 82 ? -13.609 -11.055 -9.258 1 96.31 82 TYR A C 1
ATOM 646 O O . TYR A 1 82 ? -14.711 -10.516 -9.367 1 96.31 82 TYR A O 1
ATOM 654 N N . PHE A 1 83 ? -13.102 -11.891 -10.117 1 91.81 83 PHE A N 1
ATOM 655 C CA . PHE A 1 83 ? -13.836 -12.258 -11.32 1 91.81 83 PHE A CA 1
ATOM 656 C C . PHE A 1 83 ? -13.617 -13.734 -11.656 1 91.81 83 PHE A C 1
ATOM 658 O O . PHE A 1 83 ? -12.508 -14.141 -11.984 1 91.81 83 PHE A O 1
ATOM 665 N N . ASP A 1 84 ? -14.719 -14.594 -11.57 1 89.75 84 ASP A N 1
ATOM 666 C CA . ASP A 1 84 ? -14.711 -16 -11.953 1 89.75 84 ASP A CA 1
ATOM 667 C C . ASP A 1 84 ? -13.617 -16.766 -11.211 1 89.75 84 ASP A C 1
ATOM 669 O O . ASP A 1 84 ? -12.805 -17.453 -11.828 1 89.75 84 ASP A O 1
ATOM 673 N N . GLY A 1 85 ? -13.43 -16.531 -9.977 1 93.81 85 GLY A N 1
ATOM 674 C CA . GLY A 1 85 ? -12.531 -17.297 -9.133 1 93.81 85 GLY A CA 1
ATOM 675 C C . GLY A 1 85 ? -11.109 -16.766 -9.133 1 93.81 85 GLY A C 1
ATOM 676 O O . GLY A 1 85 ? -10.211 -17.375 -8.547 1 93.81 85 GLY A O 1
ATOM 677 N N . GLN A 1 86 ? -10.945 -15.625 -9.836 1 96.75 86 GLN A N 1
ATOM 678 C CA . GLN A 1 86 ? -9.617 -15.039 -9.953 1 96.75 86 GLN A CA 1
ATOM 679 C C . GLN A 1 86 ? -9.625 -13.57 -9.555 1 96.75 86 GLN A C 1
ATOM 681 O O . GLN A 1 86 ? -10.656 -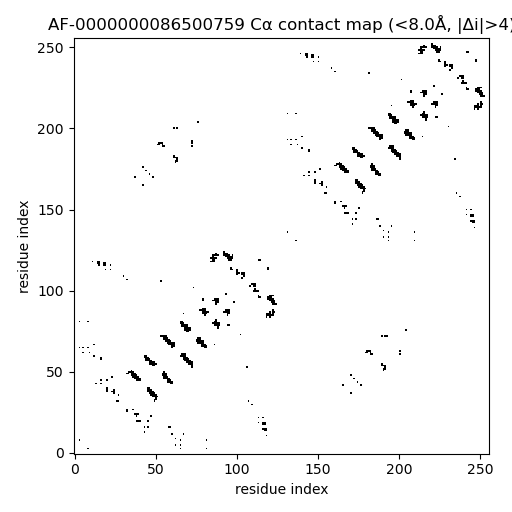12.906 -9.617 1 96.75 86 GLN A O 1
ATOM 686 N N . TRP A 1 87 ? -8.5 -13.141 -9.094 1 98.06 87 TRP A N 1
ATOM 687 C CA . TRP A 1 87 ? -8.25 -11.711 -8.938 1 98.06 87 TRP A CA 1
ATOM 688 C C . TRP A 1 87 ? -7.637 -11.117 -10.203 1 98.06 87 TRP A C 1
ATOM 690 O O . TRP A 1 87 ? -6.492 -11.43 -10.547 1 98.06 87 TRP A O 1
ATOM 700 N N . VAL A 1 88 ? -8.406 -10.164 -10.828 1 97.94 88 VAL A N 1
ATOM 701 C CA . VAL A 1 88 ? -8.016 -9.742 -12.172 1 97.94 88 VAL A CA 1
ATOM 702 C C . VAL A 1 88 ? -7.91 -8.219 -12.219 1 97.94 88 VAL A C 1
ATOM 704 O O . VAL A 1 88 ? -8.766 -7.516 -11.68 1 97.94 88 VAL A O 1
ATOM 707 N N . TYR A 1 89 ? -6.805 -7.766 -12.812 1 97.94 89 TYR A N 1
ATOM 708 C CA . TYR A 1 89 ? -6.684 -6.359 -13.18 1 97.94 89 TYR A CA 1
ATOM 709 C C . TYR A 1 89 ? -7.469 -6.059 -14.453 1 97.94 89 TYR A C 1
ATOM 711 O O . TYR A 1 89 ? -7.047 -6.422 -15.547 1 97.94 89 TYR A O 1
ATOM 719 N N . LEU A 1 90 ? -8.477 -5.297 -14.273 1 94.62 90 LEU A N 1
ATOM 720 C CA . LEU A 1 90 ? -9.445 -5.184 -15.352 1 94.62 90 LEU A CA 1
ATOM 721 C C . LEU A 1 90 ? -8.891 -4.344 -16.5 1 94.62 90 LEU A C 1
ATOM 723 O O . LEU A 1 90 ? -9.336 -4.465 -17.641 1 94.62 90 LEU A O 1
ATOM 727 N N . ARG A 1 91 ? -7.961 -3.545 -16.203 1 95.06 91 ARG A N 1
ATOM 728 C CA . ARG A 1 91 ? -7.406 -2.689 -17.234 1 95.06 91 ARG A CA 1
ATOM 729 C C . ARG A 1 91 ? -6.73 -3.52 -18.328 1 95.06 91 ARG A C 1
ATOM 731 O O . ARG A 1 91 ? -6.852 -3.213 -19.516 1 95.06 91 ARG A O 1
ATOM 738 N N . ASP A 1 92 ? -6.012 -4.621 -17.953 1 95.56 92 ASP A N 1
ATOM 739 C CA . ASP A 1 92 ? -5.273 -5.355 -18.984 1 95.56 92 ASP A CA 1
ATOM 740 C C . ASP A 1 92 ? -5.547 -6.855 -18.891 1 95.56 92 ASP A C 1
ATOM 742 O O . ASP A 1 92 ? -4.988 -7.641 -19.656 1 95.56 92 ASP A O 1
ATOM 746 N N . GLY A 1 93 ? -6.289 -7.246 -17.891 1 96.19 93 GLY A N 1
ATOM 747 C CA . GLY A 1 93 ? -6.723 -8.633 -17.781 1 96.19 93 GLY A CA 1
ATOM 748 C C . GLY A 1 93 ? -5.734 -9.516 -17.047 1 96.19 93 GLY A C 1
ATOM 749 O O . GLY A 1 93 ? -5.969 -10.711 -16.875 1 96.19 93 GLY A O 1
ATOM 750 N N . ARG A 1 94 ? -4.695 -9.023 -16.531 1 97.31 94 ARG A N 1
ATOM 751 C CA . ARG A 1 94 ? -3.66 -9.805 -15.859 1 97.31 94 ARG A CA 1
ATOM 752 C C . ARG A 1 94 ? -4.102 -10.211 -14.461 1 97.31 94 ARG A C 1
ATOM 754 O O . ARG A 1 94 ? -4.723 -9.43 -13.742 1 97.31 94 ARG A O 1
ATOM 761 N N . GLY A 1 95 ? -3.711 -11.453 -14.078 1 98.38 95 GLY A N 1
ATOM 762 C CA . GLY A 1 95 ? -4.004 -11.922 -12.734 1 98.38 95 GLY A CA 1
ATOM 763 C C . GLY A 1 95 ? -2.977 -11.484 -11.711 1 98.38 95 GLY A C 1
ATOM 764 O O . GLY A 1 95 ? -1.807 -11.281 -12.039 1 98.38 95 GLY A O 1
ATOM 765 N N . LEU A 1 96 ? -3.418 -11.391 -10.516 1 98.75 96 LEU A N 1
ATOM 766 C CA . LEU A 1 96 ? -2.57 -10.953 -9.406 1 98.75 96 LEU A CA 1
ATOM 767 C C . LEU A 1 96 ? -1.347 -11.859 -9.273 1 98.75 96 LEU A C 1
ATOM 769 O O . LEU A 1 96 ? -0.215 -11.367 -9.227 1 98.75 96 LEU A O 1
ATOM 773 N N . HIS A 1 97 ? -1.551 -13.188 -9.203 1 98.81 97 HIS A N 1
ATOM 774 C CA . HIS A 1 97 ? -0.454 -14.117 -8.969 1 98.81 97 HIS A CA 1
ATOM 775 C C . HIS A 1 97 ? 0.536 -14.109 -10.133 1 98.81 97 HIS A C 1
ATOM 777 O O . HIS A 1 97 ? 1.75 -14.109 -9.914 1 98.81 97 HIS A O 1
ATOM 783 N N . ARG A 1 98 ? 0.001 -14.047 -11.297 1 98.38 98 ARG A N 1
ATOM 784 C CA . ARG A 1 98 ? 0.868 -13.969 -12.469 1 98.38 98 ARG A CA 1
ATOM 785 C C . ARG A 1 98 ? 1.732 -12.719 -12.43 1 98.38 98 ARG A C 1
ATOM 787 O O . ARG A 1 98 ? 2.93 -12.773 -12.719 1 98.38 98 ARG A O 1
ATOM 794 N N . GLN A 1 99 ? 1.104 -11.625 -12.148 1 98.44 99 GLN A N 1
ATOM 795 C CA . GLN A 1 99 ? 1.822 -10.359 -12.016 1 98.44 99 GLN A CA 1
ATOM 796 C C . GLN A 1 99 ? 2.977 -10.484 -11.031 1 98.44 99 GLN A C 1
ATOM 798 O O . GLN A 1 99 ? 4.105 -10.094 -11.336 1 98.44 99 GLN A O 1
ATOM 803 N N . LEU A 1 100 ? 2.734 -11.023 -9.875 1 98.75 100 LEU A N 1
ATOM 804 C CA . LEU A 1 100 ? 3.738 -11.203 -8.836 1 98.75 100 LEU A CA 1
ATOM 805 C C . LEU A 1 100 ? 4.84 -12.148 -9.297 1 98.75 100 LEU A C 1
ATOM 807 O O . LEU A 1 100 ? 6.027 -11.859 -9.117 1 98.75 100 LEU A O 1
ATOM 811 N N . GLU A 1 101 ? 4.43 -13.234 -9.906 1 98.69 101 GLU A N 1
ATOM 812 C CA . GLU A 1 101 ? 5.395 -14.219 -10.391 1 98.69 101 GLU A CA 1
ATOM 813 C C . GLU A 1 101 ? 6.367 -13.586 -11.383 1 98.69 101 GLU A C 1
ATOM 815 O O . GLU A 1 101 ? 7.586 -13.734 -11.242 1 98.69 101 GLU A O 1
ATOM 820 N N . ASP A 1 102 ? 5.832 -12.914 -12.352 1 98.38 102 ASP A N 1
ATOM 821 C CA . ASP A 1 102 ? 6.656 -12.336 -13.406 1 98.38 102 ASP A CA 1
ATOM 822 C C . ASP A 1 102 ? 7.633 -11.305 -12.836 1 98.38 102 ASP A C 1
ATOM 824 O O . ASP A 1 102 ? 8.836 -11.359 -13.102 1 98.38 102 ASP A O 1
ATOM 828 N N . GLU A 1 103 ? 7.156 -10.43 -12.039 1 98.44 103 GLU A N 1
ATOM 829 C CA . GLU A 1 103 ? 7.984 -9.328 -11.555 1 98.44 103 GLU A CA 1
ATOM 830 C C . GLU A 1 103 ? 9.023 -9.82 -10.547 1 98.44 103 GLU A C 1
ATOM 832 O O . GLU A 1 103 ? 10.188 -9.43 -10.617 1 98.44 103 GLU A O 1
ATOM 837 N N . MET A 1 104 ? 8.625 -10.688 -9.648 1 98.31 104 MET A N 1
ATOM 838 C CA . MET A 1 104 ? 9.539 -11.109 -8.586 1 98.31 104 MET A CA 1
ATOM 839 C C . MET A 1 104 ? 10.602 -12.055 -9.125 1 98.31 104 MET A C 1
ATOM 841 O O . MET A 1 104 ? 11.734 -12.062 -8.648 1 98.31 104 MET A O 1
ATOM 845 N N . THR A 1 105 ? 10.211 -12.859 -10.133 1 98.56 105 THR A N 1
ATOM 846 C CA . THR A 1 105 ? 11.219 -13.672 -10.797 1 98.56 105 THR A CA 1
ATOM 847 C C . THR A 1 105 ? 12.32 -12.789 -11.391 1 98.56 105 THR A C 1
ATOM 849 O O . THR A 1 105 ? 13.508 -13.086 -11.242 1 98.56 105 THR A O 1
ATOM 852 N N . GLU A 1 106 ? 11.898 -11.742 -12 1 97.75 106 GLU A N 1
ATOM 853 C CA . GLU A 1 106 ? 12.852 -10.812 -12.602 1 97.75 106 GLU A CA 1
ATOM 854 C C . GLU A 1 106 ? 13.719 -10.141 -11.539 1 97.75 106 GLU A C 1
ATOM 856 O O . GLU A 1 106 ? 14.938 -10.102 -11.672 1 97.75 106 GLU A O 1
ATOM 861 N N . ILE A 1 107 ? 13.164 -9.68 -10.492 1 96.88 107 ILE A N 1
ATOM 862 C CA . ILE A 1 107 ? 13.852 -8.891 -9.469 1 96.88 107 ILE A CA 1
ATOM 863 C C . ILE A 1 107 ? 14.781 -9.797 -8.664 1 96.88 107 ILE A C 1
ATOM 865 O O . ILE A 1 107 ? 15.922 -9.414 -8.367 1 96.88 107 ILE A O 1
ATOM 869 N N . MET A 1 108 ? 14.375 -11.016 -8.391 1 96.94 108 MET A N 1
ATOM 870 C CA . MET A 1 108 ? 15.086 -11.852 -7.426 1 96.94 108 MET A CA 1
ATOM 871 C C . MET A 1 108 ? 16.078 -12.773 -8.133 1 96.94 108 MET A C 1
ATOM 873 O O . MET A 1 108 ? 16.984 -13.312 -7.5 1 96.94 108 MET A O 1
ATOM 877 N N . GLY A 1 109 ? 15.844 -13 -9.406 1 97.06 109 GLY A N 1
ATOM 878 C CA . GLY A 1 109 ? 16.812 -13.758 -10.172 1 97.06 109 GLY A CA 1
ATOM 879 C C . GLY A 1 109 ? 16.609 -15.258 -10.094 1 97.06 109 GLY A C 1
ATOM 880 O O . GLY A 1 109 ? 17.469 -16.031 -10.508 1 97.06 109 GLY A O 1
ATOM 881 N N . PHE A 1 110 ? 15.562 -15.633 -9.43 1 97.75 110 PHE A N 1
ATOM 882 C CA . PHE A 1 110 ? 15.148 -17.031 -9.43 1 97.75 110 PHE A CA 1
ATOM 883 C C . PHE A 1 110 ? 13.641 -17.141 -9.625 1 97.75 110 PHE A C 1
ATOM 885 O O . PHE A 1 110 ? 12.906 -16.188 -9.414 1 97.75 110 PHE A O 1
ATOM 892 N N . ARG A 1 111 ? 13.227 -18.328 -10 1 97.62 111 ARG A N 1
ATOM 893 C CA . ARG A 1 111 ? 11.836 -18.531 -10.398 1 97.62 111 ARG A CA 1
ATOM 894 C C . ARG A 1 111 ? 10.906 -18.484 -9.188 1 97.62 111 ARG A C 1
ATOM 896 O O . ARG A 1 111 ? 11.125 -19.188 -8.203 1 97.62 111 ARG A O 1
ATOM 903 N N . ILE A 1 112 ? 9.859 -17.641 -9.242 1 98.44 112 ILE A N 1
ATOM 904 C CA . ILE A 1 112 ? 8.773 -17.562 -8.266 1 98.44 112 ILE A CA 1
ATOM 905 C C . ILE A 1 112 ? 7.539 -18.266 -8.812 1 98.44 112 ILE A C 1
ATOM 907 O O . ILE A 1 112 ? 7.062 -17.938 -9.906 1 98.44 112 ILE A O 1
ATOM 911 N N . GLU A 1 113 ? 7.062 -19.266 -8.102 1 98 113 GLU A N 1
ATOM 912 C CA . GLU A 1 113 ? 5.883 -20.016 -8.508 1 98 113 GLU A CA 1
ATOM 913 C C . GLU A 1 113 ? 4.801 -19.969 -7.43 1 98 113 GLU A C 1
ATOM 915 O O . GLU A 1 113 ? 4.988 -20.5 -6.332 1 98 113 GLU A O 1
ATOM 920 N N . LEU A 1 114 ? 3.627 -19.422 -7.824 1 98.62 114 LEU A N 1
ATOM 921 C CA . LEU A 1 114 ? 2.576 -19.203 -6.836 1 98.62 114 LEU A CA 1
ATOM 922 C C . LEU A 1 114 ? 1.362 -20.078 -7.141 1 98.62 114 LEU A C 1
ATOM 924 O O . LEU A 1 114 ? 0.279 -19.859 -6.594 1 98.62 114 LEU A O 1
ATOM 928 N N . LYS A 1 115 ? 1.515 -21.094 -7.957 1 97.88 115 LYS A N 1
ATOM 929 C CA . LYS A 1 115 ? 0.411 -21.922 -8.43 1 97.88 115 LYS A CA 1
ATOM 930 C C . LYS A 1 115 ? -0.276 -22.641 -7.27 1 97.88 115 LYS A C 1
ATOM 932 O O . LYS A 1 115 ? -1.472 -22.922 -7.332 1 97.88 115 LYS A O 1
ATOM 937 N N . LYS A 1 116 ? 0.417 -22.891 -6.223 1 97.81 116 LYS A N 1
ATOM 938 C CA . LYS A 1 116 ? -0.134 -23.609 -5.074 1 97.81 116 LYS A CA 1
ATOM 939 C C . LYS A 1 116 ? -0.939 -22.672 -4.176 1 97.81 116 LYS A C 1
ATOM 941 O O . LYS A 1 116 ? -1.661 -23.125 -3.287 1 97.81 116 LYS A O 1
ATOM 946 N N . CYS A 1 117 ? -0.854 -21.391 -4.379 1 98.62 117 CYS A N 1
ATOM 947 C CA . CYS A 1 117 ? -1.582 -20.422 -3.561 1 98.62 117 CYS A CA 1
ATOM 948 C C . CYS A 1 117 ? -3.07 -20.438 -3.887 1 98.62 117 CYS A C 1
ATOM 950 O O . CYS A 1 117 ? -3.455 -20.625 -5.047 1 98.62 117 CYS A O 1
ATOM 952 N N . LYS A 1 118 ? -3.822 -20.219 -2.854 1 98.44 118 LYS A N 1
ATOM 953 C CA . LYS A 1 118 ? -5.273 -20.172 -3.035 1 98.44 118 LYS A CA 1
ATOM 954 C C . LYS A 1 118 ? -5.68 -19.047 -3.98 1 98.44 118 LYS A C 1
ATOM 956 O O . LYS A 1 118 ? -5.094 -17.969 -3.959 1 98.44 118 LYS A O 1
ATOM 961 N N . TYR A 1 119 ? -6.742 -19.328 -4.855 1 97.62 119 TYR A N 1
ATOM 962 C CA . TYR A 1 119 ? -7.289 -18.391 -5.832 1 97.62 119 TYR A CA 1
ATOM 963 C C . TYR A 1 119 ? -6.219 -17.953 -6.824 1 97.62 119 TYR A C 1
ATOM 965 O O . TYR A 1 119 ? -6.195 -16.797 -7.246 1 97.62 119 TYR A O 1
ATOM 973 N N . TYR A 1 120 ? -5.34 -18.844 -7.141 1 98.25 120 TYR A N 1
ATOM 974 C CA . TYR A 1 120 ? -4.328 -18.547 -8.148 1 98.25 120 TYR A CA 1
ATOM 975 C C . TYR A 1 120 ? -4.957 -17.906 -9.375 1 98.25 120 TYR A C 1
ATOM 977 O O . TYR A 1 120 ? -5.934 -18.422 -9.93 1 98.25 120 TYR A O 1
ATOM 985 N N . SER A 1 121 ? -4.355 -16.75 -9.695 1 97.38 121 SER A N 1
ATOM 986 C CA . SER A 1 121 ? -4.922 -15.953 -10.773 1 97.38 121 SER A CA 1
ATOM 987 C C . SER A 1 121 ? -3.906 -15.719 -11.891 1 97.38 121 SER A C 1
ATOM 989 O O . SER A 1 121 ? -2.941 -14.969 -11.711 1 97.38 121 SER A O 1
ATOM 991 N N . TRP A 1 122 ? -4.141 -16.328 -13.008 1 95 122 TRP A N 1
ATOM 992 C CA . TRP A 1 122 ? -3.316 -16.109 -14.188 1 95 122 TRP A CA 1
ATOM 993 C C . TRP A 1 122 ? -3.836 -14.93 -15 1 95 122 TRP A C 1
ATOM 995 O O . TRP A 1 122 ? -3.051 -14.141 -15.523 1 95 122 TRP A O 1
ATOM 1005 N N . GLY A 1 123 ? -5 -14.719 -15.039 1 94.06 123 GLY A N 1
ATOM 1006 C CA . GLY A 1 123 ? -5.629 -13.641 -15.773 1 94.06 123 GLY A CA 1
ATOM 1007 C C . GLY A 1 123 ? -6.531 -14.133 -16.891 1 94.06 123 GLY A C 1
ATOM 1008 O O . GLY A 1 123 ? -6.859 -15.312 -16.969 1 94.06 123 GLY A O 1
ATOM 1009 N N . MET A 1 124 ? -7.113 -13.141 -17.641 1 85.06 124 MET A N 1
ATOM 1010 C CA . MET A 1 124 ? -8.07 -13.438 -18.703 1 85.06 124 MET A CA 1
ATOM 1011 C C . MET A 1 124 ? -7.348 -13.758 -20 1 85.06 124 MET A C 1
ATOM 1013 O O . MET A 1 124 ? -6.293 -13.188 -20.297 1 85.06 124 MET A O 1
ATOM 1017 N N . SER A 1 125 ? -7.453 -14.969 -20.547 1 65.75 125 SER A N 1
ATOM 1018 C CA . SER A 1 125 ? -6.867 -15.375 -21.828 1 65.75 125 SER A CA 1
ATOM 1019 C C . SER A 1 125 ? -7.09 -14.32 -22.906 1 65.75 125 SER A C 1
ATOM 1021 O O . SER A 1 125 ? -8.102 -13.617 -22.891 1 65.75 125 SER A O 1
ATOM 1023 N N . ASP A 1 126 ? -5.961 -13.688 -23.516 1 52.75 126 ASP A N 1
ATOM 1024 C CA . ASP A 1 126 ? -6.121 -12.93 -24.75 1 52.75 126 ASP A CA 1
ATOM 1025 C C . ASP A 1 126 ? -7.059 -13.656 -25.719 1 52.75 126 ASP A C 1
ATOM 1027 O O . ASP A 1 126 ? -6.898 -14.852 -25.969 1 52.75 126 ASP A O 1
ATOM 1031 N N . SER A 1 127 ? -8.32 -13.5 -25.609 1 43.06 127 SER A N 1
ATOM 1032 C CA . SER A 1 127 ? -8.984 -13.992 -26.812 1 43.06 127 SER A CA 1
ATOM 1033 C C . SER A 1 127 ? -8.195 -13.633 -28.062 1 43.06 127 SER A C 1
ATOM 1035 O O . SER A 1 127 ? -8.094 -12.453 -28.422 1 43.06 127 SER A O 1
ATOM 1037 N N . LYS A 1 128 ? -7.055 -14.195 -28.359 1 31.69 128 LYS A N 1
ATOM 1038 C CA . LYS A 1 128 ? -6.664 -14.125 -29.766 1 31.69 128 LYS A CA 1
ATOM 1039 C C . LYS A 1 128 ? -7.617 -14.93 -30.641 1 31.69 128 LYS A C 1
ATOM 1041 O O . LYS A 1 128 ? -8.102 -15.992 -30.234 1 31.69 128 LYS A O 1
ATOM 1046 N N . PRO B 1 1 ? 15.594 21.953 -10.305 1 44.56 1 PRO B N 1
ATOM 1047 C CA . PRO B 1 1 ? 15.789 21.578 -8.906 1 44.56 1 PRO B CA 1
ATOM 1048 C C . PRO B 1 1 ? 16.469 20.219 -8.758 1 44.56 1 PRO B C 1
ATOM 1050 O O . PRO B 1 1 ? 16.188 19.297 -9.531 1 44.56 1 PRO B O 1
ATOM 1053 N N . SER B 1 2 ? 17.656 20.125 -8.148 1 53.91 2 SER B N 1
ATOM 1054 C CA . SER B 1 2 ? 18.531 18.938 -8.117 1 53.91 2 SER B CA 1
ATOM 1055 C C . SER B 1 2 ? 17.797 17.734 -7.559 1 53.91 2 SER B C 1
ATOM 1057 O O . SER B 1 2 ? 16.891 17.875 -6.73 1 53.91 2 SER B O 1
ATOM 1059 N N . GLU B 1 3 ? 17.828 16.531 -8.18 1 80.12 3 GLU B N 1
ATOM 1060 C CA . GLU B 1 3 ? 17.281 15.25 -7.742 1 80.12 3 GLU B CA 1
ATOM 1061 C C . GLU B 1 3 ? 17.781 14.883 -6.352 1 80.12 3 GLU B C 1
ATOM 1063 O O . GLU B 1 3 ? 18.953 15.102 -6.031 1 80.12 3 GLU B O 1
ATOM 1068 N N . ILE B 1 4 ? 16.922 14.711 -5.391 1 88.62 4 ILE B N 1
ATOM 1069 C CA . ILE B 1 4 ? 17.25 14.297 -4.031 1 88.62 4 ILE B CA 1
ATOM 1070 C C . ILE B 1 4 ? 18.219 13.109 -4.07 1 88.62 4 ILE B C 1
ATOM 1072 O O . ILE B 1 4 ? 18.062 12.211 -4.906 1 88.62 4 ILE B O 1
ATOM 1076 N N . THR B 1 5 ? 19.328 13.219 -3.262 1 92.88 5 THR B N 1
ATOM 1077 C CA . THR B 1 5 ? 20.266 12.109 -3.191 1 92.88 5 THR B CA 1
ATOM 1078 C C . THR B 1 5 ? 19.672 10.93 -2.43 1 92.88 5 THR B C 1
ATOM 1080 O O . THR B 1 5 ? 18.688 11.094 -1.704 1 92.88 5 THR B O 1
ATOM 1083 N N . ASP B 1 6 ? 20.312 9.703 -2.582 1 93.62 6 ASP B N 1
ATOM 1084 C CA . ASP B 1 6 ? 19.844 8.516 -1.881 1 93.62 6 ASP B CA 1
ATOM 1085 C C . ASP B 1 6 ? 19.859 8.719 -0.369 1 93.62 6 ASP B C 1
ATOM 1087 O O . ASP B 1 6 ? 18.922 8.344 0.327 1 93.62 6 ASP B O 1
ATOM 1091 N N . THR B 1 7 ? 20.922 9.297 0.121 1 94.38 7 THR B N 1
ATOM 1092 C CA . THR B 1 7 ? 21.062 9.508 1.557 1 94.38 7 THR B CA 1
ATOM 1093 C C . THR B 1 7 ? 20.047 10.516 2.064 1 94.38 7 THR B C 1
ATOM 1095 O O . THR B 1 7 ? 19.422 10.297 3.105 1 94.38 7 THR B O 1
ATOM 1098 N N . GLU B 1 8 ? 19.891 11.562 1.322 1 94.94 8 GLU B N 1
ATOM 1099 C CA . GLU B 1 8 ? 18.891 12.57 1.694 1 94.94 8 GLU B CA 1
ATOM 1100 C C . GLU B 1 8 ? 17.484 11.977 1.687 1 94.94 8 GLU B C 1
ATOM 1102 O O . GLU B 1 8 ? 16.703 12.219 2.609 1 94.94 8 GLU B O 1
ATOM 1107 N N . TYR B 1 9 ? 17.234 11.258 0.667 1 96.81 9 TYR B N 1
ATOM 1108 C CA . TYR B 1 9 ? 15.938 10.609 0.571 1 96.81 9 TYR B CA 1
ATOM 1109 C C . TYR B 1 9 ? 15.68 9.727 1.786 1 96.81 9 TYR B C 1
ATOM 1111 O O . TYR B 1 9 ? 14.609 9.805 2.396 1 96.81 9 TYR B O 1
ATOM 1119 N N . GLU B 1 10 ? 16.641 8.945 2.096 1 95.38 10 GLU B N 1
ATOM 1120 C CA . GLU B 1 10 ? 16.484 8.008 3.205 1 95.38 10 GLU B CA 1
ATOM 1121 C C . GLU B 1 10 ? 16.172 8.742 4.508 1 95.38 10 GLU B C 1
ATOM 1123 O O . GLU B 1 10 ? 15.305 8.312 5.27 1 95.38 10 GLU B O 1
ATOM 1128 N N . ILE B 1 11 ? 16.828 9.82 4.723 1 96.38 11 ILE B N 1
ATOM 1129 C CA . ILE B 1 11 ? 16.641 10.586 5.945 1 96.38 11 ILE B CA 1
ATOM 1130 C C . ILE B 1 11 ? 15.25 11.227 5.938 1 96.38 11 ILE B C 1
ATOM 1132 O O . ILE B 1 11 ? 14.492 11.086 6.902 1 96.38 11 ILE B O 1
ATOM 1136 N N . CYS B 1 12 ? 14.852 11.828 4.852 1 97.5 12 CYS B N 1
ATOM 1137 C CA . CYS B 1 12 ? 13.594 12.547 4.742 1 97.5 12 CYS B CA 1
ATOM 1138 C C . CYS B 1 12 ? 12.406 11.594 4.859 1 97.5 12 CYS B C 1
ATOM 1140 O O . CYS B 1 12 ? 11.453 11.867 5.59 1 97.5 12 CYS B O 1
ATOM 1142 N N . VAL B 1 13 ? 12.555 10.523 4.168 1 98.06 13 VAL B N 1
ATOM 1143 C CA . VAL B 1 13 ? 11.422 9.602 4.133 1 98.06 13 VAL B CA 1
ATOM 1144 C C . VAL B 1 13 ? 11.258 8.938 5.492 1 98.06 13 VAL B C 1
ATOM 1146 O O . VAL B 1 13 ? 10.141 8.781 5.984 1 98.06 13 VAL B O 1
ATOM 1149 N N . GLU B 1 14 ? 12.367 8.562 6.117 1 97.69 14 GLU B N 1
ATOM 1150 C CA . GLU B 1 14 ? 12.297 7.941 7.438 1 97.69 14 GLU B CA 1
ATOM 1151 C C . GLU B 1 14 ? 11.719 8.906 8.469 1 97.69 14 GLU B C 1
ATOM 1153 O O . GLU B 1 14 ? 10.859 8.523 9.266 1 97.69 14 GLU B O 1
ATOM 1158 N N . ASP B 1 15 ? 12.195 10.078 8.43 1 98.5 15 ASP B N 1
ATOM 1159 C CA . ASP B 1 15 ? 11.688 11.094 9.352 1 98.5 15 ASP B CA 1
ATOM 1160 C C . ASP B 1 15 ? 10.195 11.328 9.148 1 98.5 15 ASP B C 1
ATOM 1162 O O . ASP B 1 15 ? 9.438 11.461 10.109 1 98.5 15 ASP B O 1
ATOM 1166 N N . THR B 1 16 ? 9.773 11.383 7.918 1 98.81 16 THR B N 1
ATOM 1167 C CA . THR B 1 16 ? 8.375 11.602 7.582 1 98.81 16 THR B CA 1
ATOM 1168 C C . THR B 1 16 ? 7.504 10.461 8.102 1 98.81 16 THR B C 1
ATOM 1170 O O . THR B 1 16 ? 6.523 10.695 8.812 1 98.81 16 THR B O 1
ATOM 1173 N N . LEU B 1 17 ? 7.887 9.25 7.801 1 98.81 17 LEU B N 1
ATOM 1174 C CA . LEU B 1 17 ? 7.086 8.094 8.18 1 98.81 17 LEU B CA 1
ATOM 1175 C C . LEU B 1 17 ? 7.09 7.902 9.695 1 98.81 17 LEU B C 1
ATOM 1177 O O . LEU B 1 17 ? 6.07 7.523 10.273 1 98.81 17 LEU B O 1
ATOM 1181 N N . ASP B 1 18 ? 8.227 8.188 10.32 1 98.75 18 ASP B N 1
ATOM 1182 C CA . ASP B 1 18 ? 8.297 8.094 11.773 1 98.75 18 ASP B CA 1
ATOM 1183 C C . ASP B 1 18 ? 7.34 9.086 12.438 1 98.75 18 ASP B C 1
ATOM 1185 O O . ASP B 1 18 ? 6.637 8.734 13.383 1 98.75 18 ASP B O 1
ATOM 1189 N N . SER B 1 19 ? 7.336 10.234 11.945 1 98.88 19 SER B N 1
ATOM 1190 C CA . SER B 1 19 ? 6.484 11.273 12.516 1 98.88 19 SER B CA 1
ATOM 1191 C C . SER B 1 19 ? 5.008 10.953 12.305 1 98.88 19 SER B C 1
ATOM 1193 O O . SER B 1 19 ? 4.191 11.125 13.211 1 98.88 19 SER B O 1
ATOM 1195 N N . LEU B 1 20 ? 4.676 10.484 11.133 1 98.88 20 LEU B N 1
ATOM 1196 C CA . LEU B 1 20 ? 3.309 10.039 10.875 1 98.88 20 LEU B CA 1
ATOM 1197 C C . LEU B 1 20 ? 2.936 8.875 11.781 1 98.88 20 LEU B C 1
ATOM 1199 O O . LEU B 1 20 ? 1.821 8.82 12.305 1 98.88 20 LEU B O 1
ATOM 1203 N N . THR B 1 21 ? 3.85 7.938 11.945 1 98.88 21 THR B N 1
ATOM 1204 C CA . THR B 1 21 ? 3.615 6.781 12.805 1 98.88 21 THR B CA 1
ATOM 1205 C C . THR B 1 21 ? 3.285 7.219 14.227 1 98.88 21 THR B C 1
ATOM 1207 O O . THR B 1 21 ? 2.318 6.738 14.82 1 98.88 21 THR B O 1
ATOM 1210 N N . GLU B 1 22 ? 4.062 8.078 14.734 1 98.75 22 GLU B N 1
ATOM 1211 C CA . GLU B 1 22 ? 3.828 8.578 16.078 1 98.75 22 GLU B CA 1
ATOM 1212 C C . GLU B 1 22 ? 2.438 9.195 16.203 1 98.75 22 GLU B C 1
ATOM 1214 O O . GLU B 1 22 ? 1.71 8.906 17.156 1 98.75 22 GLU B O 1
ATOM 1219 N N . PHE B 1 23 ? 2.08 9.984 15.258 1 98.81 23 PHE B N 1
ATOM 1220 C CA . PHE B 1 23 ? 0.774 10.633 15.281 1 98.81 23 PHE B CA 1
ATOM 1221 C C . PHE B 1 23 ? -0.344 9.594 15.281 1 98.81 23 PHE B C 1
ATOM 1223 O O . PHE B 1 23 ? -1.235 9.633 16.125 1 98.81 23 PHE B O 1
ATOM 1230 N N . PHE B 1 24 ? -0.282 8.656 14.367 1 98.81 24 PHE B N 1
ATOM 1231 C CA . PHE B 1 24 ? -1.389 7.727 14.164 1 98.81 24 PHE B CA 1
ATOM 1232 C C . PHE B 1 24 ? -1.436 6.688 15.273 1 98.81 24 PHE B C 1
ATOM 1234 O O . PHE B 1 24 ? -2.506 6.172 15.609 1 98.81 24 PHE B O 1
ATOM 1241 N N . GLU B 1 25 ? -0.307 6.367 15.828 1 98.56 25 GLU B N 1
ATOM 1242 C CA . GLU B 1 25 ? -0.303 5.465 16.969 1 98.56 25 GLU B CA 1
ATOM 1243 C C . GLU B 1 25 ? -0.975 6.105 18.188 1 98.56 25 GLU B C 1
ATOM 1245 O O . GLU B 1 25 ? -1.63 5.422 18.969 1 98.56 25 GLU B O 1
ATOM 1250 N N . ASP B 1 26 ? -0.848 7.41 18.328 1 98.31 26 ASP B N 1
ATOM 1251 C CA . ASP B 1 26 ? -1.379 8.133 19.484 1 98.31 26 ASP B CA 1
ATOM 1252 C C . ASP B 1 26 ? -2.84 8.516 19.266 1 98.31 26 ASP B C 1
ATOM 1254 O O . ASP B 1 26 ? -3.557 8.82 20.219 1 98.31 26 ASP B O 1
ATOM 1258 N N . LEU B 1 27 ? -3.305 8.438 18.078 1 98.44 27 LEU B N 1
ATOM 1259 C CA . LEU B 1 27 ? -4.602 8.969 17.688 1 98.44 27 LEU B CA 1
ATOM 1260 C C . LEU B 1 27 ? -5.727 8.336 18.5 1 98.44 27 LEU B C 1
ATOM 1262 O O . LEU B 1 27 ? -6.598 9.047 19.016 1 98.44 27 LEU B O 1
ATOM 1266 N N . PRO B 1 28 ? -5.762 7.039 18.766 1 97.56 28 PRO B N 1
ATOM 1267 C CA . PRO B 1 28 ? -6.875 6.434 19.5 1 97.56 28 PRO B CA 1
ATOM 1268 C C . PRO B 1 28 ? -6.914 6.855 20.969 1 97.56 28 PRO B C 1
ATOM 1270 O O . PRO B 1 28 ? -7.922 6.652 21.641 1 97.56 28 PRO B O 1
ATOM 1273 N N . GLU B 1 29 ? -5.852 7.367 21.469 1 97 29 GLU B N 1
ATOM 1274 C CA . GLU B 1 29 ? -5.793 7.812 22.859 1 97 29 GLU B CA 1
ATOM 1275 C C . GLU B 1 29 ? -6.469 9.172 23.031 1 97 29 GLU B C 1
ATOM 1277 O O . GLU B 1 29 ? -6.859 9.539 24.141 1 97 29 GLU B O 1
ATOM 1282 N N . ILE B 1 30 ? -6.66 9.922 21.984 1 96.31 30 ILE B N 1
ATOM 1283 C CA . ILE B 1 30 ? -7.102 11.305 22.141 1 96.31 30 ILE B CA 1
ATOM 1284 C C . ILE B 1 30 ? -8.391 11.523 21.359 1 96.31 30 ILE B C 1
ATOM 1286 O O . ILE B 1 30 ? -9.047 12.555 21.5 1 96.31 30 ILE B O 1
ATOM 1290 N N . GLU B 1 31 ? -8.711 10.641 20.438 1 97.38 31 GLU B N 1
ATOM 1291 C CA . GLU B 1 31 ? -9.914 10.758 19.609 1 97.38 31 GLU B CA 1
ATOM 1292 C C . GLU B 1 31 ? -10.727 9.469 19.641 1 97.38 31 GLU B C 1
ATOM 1294 O O . GLU B 1 31 ? -10.18 8.391 19.906 1 97.38 31 GLU B O 1
ATOM 1299 N N . PRO B 1 32 ? -12.023 9.57 19.359 1 96.5 32 PRO B N 1
ATOM 1300 C CA . PRO B 1 32 ? -12.875 8.383 19.328 1 96.5 32 PRO B CA 1
ATOM 1301 C C . PRO B 1 32 ? -12.688 7.539 18.078 1 96.5 32 PRO B C 1
ATOM 1303 O O . PRO B 1 32 ? -13.438 7.688 17.109 1 96.5 32 PRO B O 1
ATOM 1306 N N . CYS B 1 33 ? -11.773 6.656 18.062 1 96.81 33 CYS B N 1
ATOM 1307 C CA . CYS B 1 33 ? -11.531 5.754 16.953 1 96.81 33 CYS B CA 1
ATOM 1308 C C . CYS B 1 33 ? -12.336 4.469 17.094 1 96.81 33 CYS B C 1
ATOM 1310 O O . CYS B 1 33 ? -12.773 4.129 18.188 1 96.81 33 CYS B O 1
ATOM 1312 N N . ASN B 1 34 ? -12.516 3.822 15.922 1 95.12 34 ASN B N 1
ATOM 1313 C CA . ASN B 1 34 ? -13.156 2.51 15.906 1 95.12 34 ASN B CA 1
ATOM 1314 C C . ASN B 1 34 ? -12.422 1.523 16.812 1 95.12 34 ASN B C 1
ATOM 1316 O O . ASN B 1 34 ? -11.211 1.641 17.016 1 95.12 34 ASN B O 1
ATOM 1320 N N . ASP B 1 35 ? -13.227 0.532 17.312 1 94.75 35 ASP B N 1
ATOM 1321 C CA . ASP B 1 35 ? -12.625 -0.485 18.172 1 94.75 35 ASP B CA 1
ATOM 1322 C C . ASP B 1 35 ? -11.578 -1.293 17.422 1 94.75 35 ASP B C 1
ATOM 1324 O O . ASP B 1 35 ? -10.617 -1.787 18.016 1 94.75 35 ASP B O 1
ATOM 1328 N N . ASP B 1 36 ? -11.742 -1.344 16.109 1 94.62 36 ASP B N 1
ATOM 1329 C CA . ASP B 1 36 ? -10.82 -2.164 15.336 1 94.62 36 ASP B CA 1
ATOM 1330 C C . ASP B 1 36 ? -9.719 -1.31 14.719 1 94.62 36 ASP B C 1
ATOM 1332 O O . ASP B 1 36 ? -8.953 -1.789 13.875 1 94.62 36 ASP B O 1
ATOM 1336 N N . TYR B 1 37 ? -9.656 -0.058 15.117 1 97.94 37 TYR B N 1
ATOM 1337 C CA . TYR B 1 37 ? -8.562 0.795 14.68 1 97.94 37 TYR B CA 1
ATOM 1338 C C . TYR B 1 37 ? -7.215 0.165 15.016 1 97.94 37 TYR B C 1
ATOM 1340 O O . TYR B 1 37 ? -7.035 -0.398 16.094 1 97.94 37 TYR B O 1
ATOM 1348 N N . ASP B 1 38 ? -6.277 0.29 14.047 1 98.19 38 ASP B N 1
ATOM 1349 C CA . ASP B 1 38 ? -4.93 -0.222 14.289 1 98.19 38 ASP B CA 1
ATOM 1350 C C . ASP B 1 38 ? -3.902 0.527 13.445 1 98.19 38 ASP B C 1
ATOM 1352 O O . ASP B 1 38 ? -4.199 0.957 12.328 1 98.19 38 ASP B O 1
ATOM 1356 N N . CYS B 1 39 ? -2.805 0.748 14.031 1 98.5 39 CYS B N 1
ATOM 1357 C CA . CYS B 1 39 ? -1.673 1.364 13.352 1 98.5 39 CYS B CA 1
ATOM 1358 C C . CYS B 1 39 ? -0.415 0.52 13.508 1 98.5 39 CYS B C 1
ATOM 1360 O O . CYS B 1 39 ? -0.077 0.103 14.617 1 98.5 39 CYS B O 1
ATOM 1362 N N . ALA B 1 40 ? 0.258 0.218 12.391 1 97.94 40 ALA B N 1
ATOM 1363 C CA . ALA B 1 40 ? 1.491 -0.562 12.422 1 97.94 40 ALA B CA 1
ATOM 1364 C C . ALA B 1 40 ? 2.541 0.03 11.484 1 97.94 40 ALA B C 1
ATOM 1366 O O . ALA B 1 40 ? 2.207 0.533 10.406 1 97.94 40 ALA B O 1
ATOM 1367 N N . TYR B 1 41 ? 3.732 -0.079 12.016 1 98.25 41 TYR B N 1
ATOM 1368 C CA . TYR B 1 41 ? 4.863 0.382 11.219 1 98.25 41 TYR B CA 1
ATOM 1369 C C . TYR B 1 41 ? 5.988 -0.644 11.219 1 98.25 41 TYR B C 1
ATOM 1371 O O . TYR B 1 41 ? 6.359 -1.161 12.273 1 98.25 41 TYR B O 1
ATOM 1379 N N . GLY B 1 42 ? 6.477 -0.928 9.992 1 96.06 42 GLY B N 1
ATOM 1380 C CA . GLY B 1 42 ? 7.609 -1.825 9.844 1 96.06 42 GLY B CA 1
ATOM 1381 C C . GLY B 1 42 ? 8.219 -1.798 8.453 1 96.06 42 GLY B C 1
ATOM 1382 O O . GLY B 1 42 ? 7.492 -1.8 7.453 1 96.06 42 GLY B O 1
ATOM 1383 N N . ASN B 1 43 ? 9.57 -1.713 8.406 1 94.81 43 ASN B N 1
ATOM 1384 C CA . ASN B 1 43 ? 10.336 -1.79 7.16 1 94.81 43 ASN B CA 1
ATOM 1385 C C . ASN B 1 43 ? 9.875 -0.732 6.16 1 94.81 43 ASN B C 1
ATOM 1387 O O . ASN B 1 43 ? 9.734 -1.02 4.969 1 94.81 43 ASN B O 1
ATOM 1391 N N . GLY B 1 44 ? 9.578 0.4 6.648 1 96.94 44 GLY B N 1
ATOM 1392 C CA . GLY B 1 44 ? 9.25 1.524 5.781 1 96.94 44 GLY B CA 1
ATOM 1393 C C . GLY B 1 44 ? 7.812 1.515 5.305 1 96.94 44 GLY B C 1
ATOM 1394 O O . GLY B 1 44 ? 7.461 2.225 4.359 1 96.94 44 GLY B O 1
ATOM 1395 N N . VAL B 1 45 ? 6.988 0.691 5.902 1 98.38 45 VAL B N 1
ATOM 1396 C CA . VAL B 1 45 ? 5.574 0.619 5.547 1 98.38 45 VAL B CA 1
ATOM 1397 C C . VAL B 1 45 ? 4.719 0.966 6.762 1 98.38 45 VAL B C 1
ATOM 1399 O O . VAL B 1 45 ? 4.766 0.275 7.785 1 98.38 45 VAL B O 1
ATOM 1402 N N . LEU B 1 46 ? 3.979 2.051 6.652 1 98.88 46 LEU B N 1
ATOM 1403 C CA . LEU B 1 46 ? 2.992 2.445 7.648 1 98.88 46 LEU B CA 1
ATOM 1404 C C . LEU B 1 46 ? 1.588 2.025 7.227 1 98.88 46 LEU B C 1
ATOM 1406 O O . LEU B 1 46 ? 1.158 2.322 6.109 1 98.88 46 LEU B O 1
ATOM 1410 N N . THR B 1 47 ? 0.921 1.274 8.07 1 98.75 47 THR B N 1
ATOM 1411 C CA . THR B 1 47 ? -0.461 0.873 7.832 1 98.75 47 THR B CA 1
ATOM 1412 C C . THR B 1 47 ? -1.386 1.46 8.898 1 98.75 47 THR B C 1
ATOM 1414 O O . THR B 1 47 ? -1.124 1.334 10.094 1 98.75 47 THR B O 1
ATOM 1417 N N . VAL B 1 48 ? -2.41 2.123 8.445 1 98.75 48 VAL B N 1
ATOM 1418 C CA . VAL B 1 48 ? -3.434 2.658 9.336 1 98.75 48 VAL B CA 1
ATOM 1419 C C . VAL B 1 48 ? -4.793 2.064 8.977 1 98.75 48 VAL B C 1
ATOM 1421 O O . VAL B 1 48 ? -5.418 2.469 7.996 1 98.75 48 VAL B O 1
ATOM 1424 N N . HIS B 1 49 ? -5.191 1.114 9.797 1 98.31 49 HIS B N 1
ATOM 1425 C CA . HIS B 1 49 ? -6.508 0.502 9.648 1 98.31 49 HIS B CA 1
ATOM 1426 C C . HIS B 1 49 ? -7.57 1.295 10.398 1 98.31 49 HIS B C 1
ATOM 1428 O O . HIS B 1 49 ? -7.59 1.299 11.633 1 98.31 49 HIS B O 1
ATOM 1434 N N . LEU B 1 50 ? -8.477 1.937 9.656 1 97.88 50 LEU B N 1
ATOM 1435 C CA . LEU B 1 50 ? -9.477 2.789 10.289 1 97.88 50 LEU B CA 1
ATOM 1436 C C . LEU B 1 50 ? -10.695 1.975 10.719 1 97.88 50 LEU B C 1
ATOM 1438 O O . LEU B 1 50 ? -11.43 2.377 11.625 1 97.88 50 LEU B O 1
ATOM 1442 N N . GLY B 1 51 ? -10.898 0.901 10.102 1 95.19 51 GLY B N 1
ATOM 1443 C CA . GLY B 1 51 ? -12.039 0.017 10.297 1 95.19 51 GLY B CA 1
ATOM 1444 C C . GLY B 1 51 ? -12.414 -0.763 9.055 1 95.19 51 GLY B C 1
ATOM 1445 O O . GLY B 1 51 ? -11.969 -0.434 7.953 1 95.19 51 GLY B O 1
ATOM 1446 N N . SER B 1 52 ? -13.227 -1.837 9.258 1 90.25 52 SER B N 1
ATOM 1447 C CA . SER B 1 52 ? -13.586 -2.713 8.148 1 90.25 52 SER B CA 1
ATOM 1448 C C . SER B 1 52 ? -14.391 -1.962 7.09 1 90.25 52 SER B C 1
ATOM 1450 O O . SER B 1 52 ? -14.25 -2.221 5.895 1 90.25 52 SER B O 1
ATOM 1452 N N . VAL B 1 53 ? -15.141 -1.05 7.531 1 91.19 53 VAL B N 1
ATOM 1453 C CA . VAL B 1 53 ? -16 -0.296 6.625 1 91.19 53 VAL B CA 1
ATOM 1454 C C . VAL B 1 53 ? -15.227 0.883 6.039 1 91.19 53 VAL B C 1
ATOM 1456 O O . VAL B 1 53 ? -15.328 1.165 4.844 1 91.19 53 VAL B O 1
ATOM 1459 N N . GLU B 1 54 ? -14.398 1.547 6.832 1 94.81 54 GLU B N 1
ATOM 1460 C CA . GLU B 1 54 ? -13.711 2.771 6.438 1 94.81 54 GLU B CA 1
ATOM 1461 C C . GLU B 1 54 ? -12.5 2.465 5.562 1 94.81 54 GLU B C 1
ATOM 1463 O O . GLU B 1 54 ? -12.125 3.266 4.703 1 94.81 54 GLU B O 1
ATOM 1468 N N . GLY B 1 55 ? -11.891 1.326 5.832 1 95.44 55 GLY B N 1
ATOM 1469 C CA . GLY B 1 55 ? -10.781 0.921 4.984 1 95.44 55 GLY B CA 1
ATOM 1470 C C . GLY B 1 55 ? -9.422 1.157 5.625 1 95.44 55 GLY B C 1
ATOM 1471 O O . GLY B 1 55 ? -9.336 1.43 6.824 1 95.44 55 GLY B O 1
ATOM 1472 N N . THR B 1 56 ? -8.383 0.869 4.836 1 98 56 THR B N 1
ATOM 1473 C CA . THR B 1 56 ? -7.008 0.889 5.324 1 98 56 THR B CA 1
ATOM 1474 C C . THR B 1 56 ? -6.141 1.803 4.461 1 98 56 THR B C 1
ATOM 1476 O O . THR B 1 56 ? -6.191 1.734 3.232 1 98 56 THR B O 1
ATOM 1479 N N . TYR B 1 57 ? -5.426 2.723 5.16 1 98.69 57 TYR B N 1
ATOM 1480 C CA . TYR B 1 57 ? -4.371 3.48 4.496 1 98.69 57 TYR B CA 1
ATOM 1481 C C . TYR B 1 57 ? -3.041 2.74 4.566 1 98.69 57 TYR B C 1
ATOM 1483 O O . TYR B 1 57 ? -2.701 2.158 5.598 1 98.69 57 TYR B O 1
ATOM 1491 N N . VAL B 1 58 ? -2.334 2.744 3.443 1 98.75 58 VAL B N 1
ATOM 1492 C CA . VAL B 1 58 ? -0.954 2.271 3.424 1 98.75 58 VAL B CA 1
ATOM 1493 C C . VAL B 1 58 ? -0.038 3.371 2.891 1 98.75 58 VAL B C 1
ATOM 1495 O O . VAL B 1 58 ? -0.333 3.988 1.863 1 98.75 58 VAL B O 1
ATOM 1498 N N . ILE B 1 59 ? 0.976 3.725 3.619 1 98.88 59 ILE B N 1
ATOM 1499 C CA . ILE B 1 59 ? 2.002 4.691 3.242 1 98.88 59 ILE B CA 1
ATOM 1500 C C . ILE B 1 59 ? 3.379 4.031 3.314 1 98.88 59 ILE B C 1
ATOM 1502 O O . ILE B 1 59 ? 3.779 3.527 4.367 1 98.88 59 ILE B O 1
ATOM 1506 N N . ASN B 1 60 ? 4.094 4.047 2.199 1 98.44 60 ASN B N 1
ATOM 1507 C CA . ASN B 1 60 ? 5.359 3.324 2.246 1 98.44 60 ASN B CA 1
ATOM 1508 C C . ASN B 1 60 ? 6.426 4.004 1.396 1 98.44 60 ASN B C 1
ATOM 1510 O O . ASN B 1 60 ? 6.105 4.75 0.468 1 98.44 60 ASN B O 1
ATOM 1514 N N . LYS B 1 61 ? 7.629 3.814 1.839 1 97.94 61 LYS B N 1
ATOM 1515 C CA . LYS B 1 61 ? 8.734 4.328 1.04 1 97.94 61 LYS B CA 1
ATOM 1516 C C . LYS B 1 61 ? 9.07 3.387 -0.113 1 97.94 61 LYS B C 1
ATOM 1518 O O . LYS B 1 61 ? 8.977 2.166 0.029 1 97.94 61 LYS B O 1
ATOM 1523 N N . GLN B 1 62 ? 9.391 3.965 -1.246 1 96.38 62 GLN B N 1
ATOM 1524 C CA . GLN B 1 62 ? 9.883 3.223 -2.404 1 96.38 62 GLN B CA 1
ATOM 1525 C C . GLN B 1 62 ? 11.211 3.783 -2.895 1 96.38 62 GLN B C 1
ATOM 1527 O O . GLN B 1 62 ? 11.242 4.684 -3.738 1 96.38 62 GLN B O 1
ATOM 1532 N N . MET B 1 63 ? 12.297 3.123 -2.418 1 92.81 63 MET B N 1
ATOM 1533 C CA . MET B 1 63 ? 13.664 3.596 -2.654 1 92.81 63 MET B CA 1
ATOM 1534 C C . MET B 1 63 ? 13.977 3.619 -4.145 1 92.81 63 MET B C 1
ATOM 1536 O O . MET B 1 63 ? 14.578 4.574 -4.645 1 92.81 63 MET B O 1
ATOM 1540 N N . PRO B 1 64 ? 13.578 2.615 -4.906 1 92.5 64 PRO B N 1
ATOM 1541 C CA . PRO B 1 64 ? 13.945 2.627 -6.32 1 92.5 64 PRO B CA 1
ATOM 1542 C C . PRO B 1 64 ? 13.523 3.912 -7.031 1 92.5 64 PRO B C 1
ATOM 1544 O O . PRO B 1 64 ? 14.219 4.379 -7.938 1 92.5 64 PRO B O 1
ATOM 1547 N N . ASN B 1 65 ? 12.383 4.473 -6.574 1 93.62 65 ASN B N 1
ATOM 1548 C CA . ASN B 1 65 ? 11.852 5.668 -7.223 1 93.62 65 ASN B CA 1
ATOM 1549 C C . ASN B 1 65 ? 12.07 6.914 -6.363 1 93.62 65 ASN B C 1
ATOM 1551 O O . ASN B 1 65 ? 11.719 8.023 -6.773 1 93.62 65 ASN B O 1
ATOM 1555 N N . LYS B 1 66 ? 12.648 6.707 -5.223 1 96.25 66 LYS B N 1
ATOM 1556 C CA . LYS B 1 66 ? 12.805 7.766 -4.23 1 96.25 66 LYS B CA 1
ATOM 1557 C C . LYS B 1 66 ? 11.492 8.508 -3.998 1 96.25 66 LYS B C 1
ATOM 1559 O O . LYS B 1 66 ? 11.461 9.742 -4.016 1 96.25 66 LYS B O 1
ATOM 1564 N N . GLN B 1 67 ? 10.438 7.727 -3.775 1 97.38 67 GLN B N 1
ATOM 1565 C CA . GLN B 1 67 ? 9.086 8.258 -3.602 1 97.38 67 GLN B CA 1
ATOM 1566 C C . GLN B 1 67 ? 8.438 7.707 -2.336 1 97.38 67 GLN B C 1
ATOM 1568 O O . GLN B 1 67 ? 8.93 6.742 -1.749 1 97.38 67 GLN B O 1
ATOM 1573 N N . ILE B 1 68 ? 7.367 8.445 -1.906 1 98.5 68 ILE B N 1
ATOM 1574 C CA . ILE B 1 68 ? 6.398 7.898 -0.958 1 98.5 68 ILE B CA 1
ATOM 1575 C C . ILE B 1 68 ? 5.109 7.539 -1.688 1 98.5 68 ILE B C 1
ATOM 1577 O O . ILE B 1 68 ? 4.602 8.32 -2.494 1 98.5 68 ILE B O 1
ATOM 1581 N N . TRP B 1 69 ? 4.68 6.312 -1.447 1 98.62 69 TRP B N 1
ATOM 1582 C CA . TRP B 1 69 ? 3.426 5.879 -2.053 1 98.62 69 TRP B CA 1
ATOM 1583 C C . TRP B 1 69 ? 2.309 5.836 -1.018 1 98.62 69 TRP B C 1
ATOM 1585 O O . TRP B 1 69 ? 2.551 5.551 0.157 1 98.62 69 TRP B O 1
ATOM 1595 N N . LEU B 1 70 ? 1.146 6.223 -1.461 1 98.75 70 LEU B N 1
ATOM 1596 C CA . LEU B 1 70 ? -0.049 6.215 -0.626 1 98.75 70 LEU B CA 1
ATOM 1597 C C . LEU B 1 70 ? -1.149 5.371 -1.263 1 98.75 70 LEU B C 1
ATOM 1599 O O . LEU B 1 70 ? -1.433 5.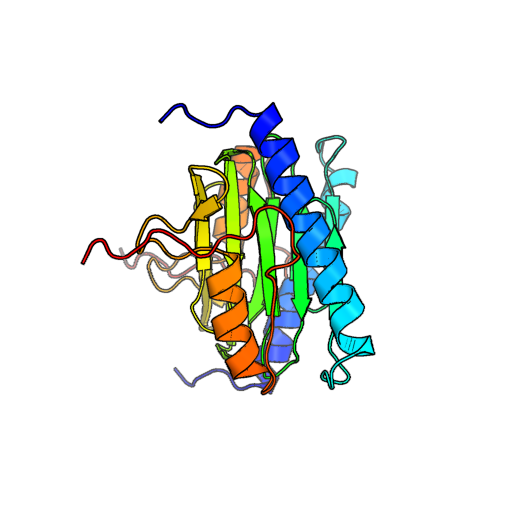508 -2.455 1 98.75 70 LEU B O 1
ATOM 1603 N N . SER B 1 71 ? -1.626 4.422 -0.526 1 98.12 71 SER B N 1
ATOM 1604 C CA . SER B 1 71 ? -2.887 3.758 -0.848 1 98.12 71 SER B CA 1
ATOM 1605 C C . SER B 1 71 ? -4.02 4.273 0.031 1 98.12 71 SER B C 1
ATOM 1607 O O . SER B 1 71 ? -4.051 4.004 1.234 1 98.12 71 SER B O 1
ATOM 1609 N N . SER B 1 72 ? -4.945 4.984 -0.585 1 98.38 72 SER B N 1
ATOM 1610 C CA . SER B 1 72 ? -6.074 5.594 0.107 1 98.38 72 SER B CA 1
ATOM 1611 C C . SER B 1 72 ? -7.383 4.887 -0.241 1 98.38 72 SER B C 1
ATOM 1613 O O . SER B 1 72 ? -7.688 4.684 -1.417 1 98.38 72 SER B O 1
ATOM 1615 N N . PRO B 1 73 ? -8.141 4.543 0.8 1 97.19 73 PRO B N 1
ATOM 1616 C CA . PRO B 1 73 ? -9.438 3.939 0.489 1 97.19 73 PRO B CA 1
ATOM 1617 C C . PRO B 1 73 ? -10.398 4.922 -0.173 1 97.19 73 PRO B C 1
ATOM 1619 O O . PRO B 1 73 ? -11.422 4.512 -0.731 1 97.19 73 PRO B O 1
ATOM 1622 N N . LEU B 1 74 ? -10.086 6.168 -0.109 1 96.75 74 LEU B N 1
ATOM 1623 C CA . LEU B 1 74 ? -11.008 7.176 -0.624 1 96.75 74 LEU B CA 1
ATOM 1624 C C . LEU B 1 74 ? -10.594 7.625 -2.023 1 96.75 74 LEU B C 1
ATOM 1626 O O . LEU B 1 74 ? -11.43 7.672 -2.934 1 96.75 74 LEU B O 1
ATOM 1630 N N . SER B 1 75 ? -9.297 7.879 -2.252 1 96.62 75 SER B N 1
ATOM 1631 C CA . SER B 1 75 ? -8.93 8.523 -3.506 1 96.62 75 SER B CA 1
ATOM 1632 C C . SER B 1 75 ? -8.008 7.633 -4.332 1 96.62 75 SER B C 1
ATOM 1634 O O . SER B 1 75 ? -7.598 8.008 -5.434 1 96.62 75 SER B O 1
ATOM 1636 N N . GLY B 1 76 ? -7.68 6.469 -3.812 1 96.44 76 GLY B N 1
ATOM 1637 C CA . GLY B 1 76 ? -6.871 5.535 -4.586 1 96.44 76 GLY B CA 1
ATOM 1638 C C . GLY B 1 76 ? -5.379 5.746 -4.406 1 96.44 76 GLY B C 1
ATOM 1639 O O . GLY B 1 76 ? -4.953 6.445 -3.484 1 96.44 76 GLY B O 1
ATOM 1640 N N . PRO B 1 77 ? -4.598 5.059 -5.273 1 96.94 77 PRO B N 1
ATOM 1641 C CA . PRO B 1 77 ? -3.141 5.121 -5.145 1 96.94 77 PRO B CA 1
ATOM 1642 C C . PRO B 1 77 ? -2.562 6.445 -5.648 1 96.94 77 PRO B C 1
ATOM 1644 O O . PRO B 1 77 ? -3.053 7 -6.633 1 96.94 77 PRO B O 1
ATOM 1647 N N . LYS B 1 78 ? -1.553 6.941 -4.906 1 97.69 78 LYS B N 1
ATOM 1648 C CA . LYS B 1 78 ? -0.797 8.125 -5.297 1 97.69 78 LYS B CA 1
ATOM 1649 C C . LYS B 1 78 ? 0.682 7.977 -4.957 1 97.69 78 LYS B C 1
ATOM 1651 O O . LYS B 1 78 ? 1.047 7.168 -4.098 1 97.69 78 LYS B O 1
ATOM 1656 N N . ARG B 1 79 ? 1.451 8.742 -5.707 1 98.06 79 ARG B N 1
ATOM 1657 C CA . ARG B 1 79 ? 2.889 8.766 -5.457 1 98.06 79 ARG B CA 1
ATOM 1658 C C . ARG B 1 79 ? 3.383 10.195 -5.25 1 98.06 79 ARG B C 1
ATOM 1660 O O . ARG B 1 79 ? 3.004 11.102 -5.996 1 98.06 79 ARG B O 1
ATOM 1667 N N . TYR B 1 80 ? 4.227 10.375 -4.258 1 98.06 80 TYR B N 1
ATOM 1668 C CA . TYR B 1 80 ? 4.695 11.703 -3.867 1 98.06 80 TYR B CA 1
ATOM 1669 C C . TYR B 1 80 ? 6.207 11.82 -4.039 1 98.06 80 TYR B C 1
ATOM 1671 O O . TYR B 1 80 ? 6.957 10.969 -3.562 1 98.06 80 TYR B O 1
ATOM 1679 N N . ASP B 1 81 ? 6.586 12.922 -4.703 1 97.25 81 ASP B N 1
ATOM 1680 C CA . ASP B 1 81 ? 8 13.258 -4.875 1 97.25 81 ASP B CA 1
ATOM 1681 C C . ASP B 1 81 ? 8.445 14.312 -3.865 1 97.25 81 ASP B C 1
ATOM 1683 O O . ASP B 1 81 ? 7.645 15.156 -3.455 1 97.25 81 ASP B O 1
ATOM 1687 N N . TYR B 1 82 ? 9.719 14.117 -3.486 1 96.25 82 TYR B N 1
ATOM 1688 C CA . TYR B 1 82 ? 10.281 15.156 -2.631 1 96.25 82 TYR B CA 1
ATOM 1689 C C . TYR B 1 82 ? 10.617 16.406 -3.439 1 96.25 82 TYR B C 1
ATOM 1691 O O . TYR B 1 82 ? 11.422 16.344 -4.371 1 96.25 82 TYR B O 1
ATOM 1699 N N . PHE B 1 83 ? 9.953 17.469 -3.078 1 91.69 83 PHE B N 1
ATOM 1700 C CA . PHE B 1 83 ? 10.133 18.719 -3.789 1 91.69 83 PHE B CA 1
ATOM 1701 C C . PHE B 1 83 ? 10.102 19.906 -2.818 1 91.69 83 PHE B C 1
ATOM 1703 O O . PHE B 1 83 ? 9.07 20.172 -2.199 1 91.69 83 PHE B O 1
ATOM 1710 N N . ASP B 1 84 ? 11.281 20.641 -2.658 1 89.56 84 ASP B N 1
ATOM 1711 C CA . ASP B 1 84 ? 11.398 21.844 -1.852 1 89.56 84 ASP B CA 1
ATOM 1712 C C . ASP B 1 84 ? 10.93 21.594 -0.419 1 89.56 84 ASP B C 1
ATOM 1714 O O . ASP B 1 84 ? 10.094 22.328 0.103 1 89.56 84 ASP B O 1
ATOM 1718 N N . GLY B 1 85 ? 11.266 20.531 0.155 1 93.69 85 GLY B N 1
ATOM 1719 C CA . GLY B 1 85 ? 11.016 20.25 1.561 1 93.69 85 GLY B CA 1
ATOM 1720 C C . GLY B 1 85 ? 9.664 19.609 1.809 1 93.69 85 GLY B C 1
ATOM 1721 O O . GLY B 1 85 ? 9.266 19.406 2.959 1 93.69 85 GLY B O 1
ATOM 1722 N N . GLN B 1 86 ? 8.984 19.312 0.695 1 96.69 86 GLN B N 1
ATOM 1723 C CA . GLN B 1 86 ? 7.648 18.734 0.808 1 96.69 86 GLN B CA 1
ATOM 1724 C C . GLN B 1 86 ? 7.52 17.469 -0.038 1 96.69 86 GLN B C 1
ATOM 1726 O O . GLN B 1 86 ? 8.25 17.297 -1.014 1 96.69 86 GLN B O 1
ATOM 1731 N N . TRP B 1 87 ? 6.652 16.625 0.406 1 98.06 87 TRP B N 1
ATOM 1732 C CA . TRP B 1 87 ? 6.207 15.5 -0.422 1 98.06 87 TRP B CA 1
ATOM 1733 C C . TRP B 1 87 ? 4.992 15.891 -1.255 1 98.06 87 TRP B C 1
ATOM 1735 O O . TRP B 1 87 ? 3.906 16.109 -0.714 1 98.06 87 TRP B O 1
ATOM 1745 N N . VAL B 1 88 ? 5.191 15.859 -2.615 1 97.94 88 VAL B N 1
ATOM 1746 C CA . VAL B 1 88 ? 4.168 16.453 -3.467 1 97.94 88 VAL B CA 1
ATOM 1747 C C . VAL B 1 88 ? 3.742 15.453 -4.539 1 97.94 88 VAL B C 1
ATOM 1749 O O . VAL B 1 88 ? 4.586 14.773 -5.133 1 97.94 88 VAL B O 1
ATOM 1752 N N . TYR B 1 89 ? 2.42 15.344 -4.688 1 97.94 89 TYR B N 1
ATOM 1753 C CA . TYR B 1 89 ? 1.863 14.648 -5.84 1 97.94 89 TYR B CA 1
ATOM 1754 C C . TYR B 1 89 ? 1.926 15.516 -7.086 1 97.94 89 TYR B C 1
ATOM 1756 O O . TYR B 1 89 ? 1.152 16.469 -7.23 1 97.94 89 TYR B O 1
ATOM 1764 N N . LEU B 1 90 ? 2.725 15.086 -7.996 1 94.56 90 LEU B N 1
ATOM 1765 C CA . LEU B 1 90 ? 3.066 15.992 -9.094 1 94.56 90 LEU B CA 1
ATOM 1766 C C . LEU B 1 90 ? 1.898 16.125 -10.062 1 94.56 90 LEU B C 1
ATOM 1768 O O . LEU B 1 90 ? 1.808 17.125 -10.789 1 94.56 90 LEU B O 1
ATOM 1772 N N . ARG B 1 91 ? 1.048 15.188 -10.047 1 95.06 91 ARG B N 1
ATOM 1773 C CA . ARG B 1 91 ? -0.077 15.25 -10.977 1 95.06 91 ARG B CA 1
ATOM 1774 C C . ARG B 1 91 ? -0.977 16.438 -10.664 1 95.06 91 ARG B C 1
ATOM 1776 O O . ARG B 1 91 ? -1.464 17.109 -11.578 1 95.06 91 ARG B O 1
ATOM 1783 N N . ASP B 1 92 ? -1.205 16.766 -9.359 1 95.5 92 ASP B N 1
ATOM 1784 C CA . ASP B 1 92 ? -2.15 17.844 -9.055 1 95.5 92 ASP B CA 1
ATOM 1785 C C . ASP B 1 92 ? -1.559 18.828 -8.055 1 95.5 92 ASP B C 1
ATOM 1787 O O . ASP B 1 92 ? -2.223 19.781 -7.652 1 95.5 92 ASP B O 1
ATOM 1791 N N . GLY B 1 93 ? -0.384 18.531 -7.566 1 96.19 93 GLY B N 1
ATOM 1792 C CA . GLY B 1 93 ? 0.328 19.469 -6.711 1 96.19 93 GLY B CA 1
ATOM 1793 C C . GLY B 1 93 ? -0.023 19.312 -5.242 1 96.19 93 GLY B C 1
ATOM 1794 O O . GLY B 1 93 ? 0.5 20.047 -4.398 1 96.19 93 GLY B O 1
ATOM 1795 N N . ARG B 1 94 ? -0.818 18.422 -4.852 1 97.31 94 ARG B N 1
ATOM 1796 C CA . ARG B 1 94 ? -1.263 18.25 -3.475 1 97.31 94 ARG B CA 1
ATOM 1797 C C . ARG B 1 94 ? -0.172 17.609 -2.621 1 97.31 94 ARG B C 1
ATOM 1799 O O . ARG B 1 94 ? 0.523 16.688 -3.074 1 97.31 94 ARG B O 1
ATOM 1806 N N . GLY B 1 95 ? -0.076 18.078 -1.362 1 98.38 95 GLY B N 1
ATOM 1807 C CA . GLY B 1 95 ? 0.874 17.484 -0.433 1 98.38 95 GLY B CA 1
ATOM 1808 C C . GLY B 1 95 ? 0.341 16.25 0.26 1 98.38 95 GLY B C 1
ATOM 1809 O O . GLY B 1 95 ? -0.869 16.109 0.455 1 98.38 95 GLY B O 1
ATOM 1810 N N . LEU B 1 96 ? 1.233 15.43 0.646 1 98.75 96 LEU B N 1
ATOM 1811 C CA . LEU B 1 96 ? 0.894 14.18 1.308 1 98.75 96 LEU B CA 1
ATOM 1812 C C . LEU B 1 96 ? 0.067 14.43 2.562 1 98.75 96 LEU B C 1
ATOM 1814 O O . LEU B 1 96 ? -1.001 13.836 2.738 1 98.75 96 LEU B O 1
ATOM 1818 N N . HIS B 1 97 ? 0.553 15.305 3.457 1 98.81 97 HIS B N 1
ATOM 1819 C CA . HIS B 1 97 ? -0.109 15.523 4.738 1 98.81 97 HIS B CA 1
ATOM 1820 C C . HIS B 1 97 ? -1.488 16.141 4.543 1 98.81 97 HIS B C 1
ATOM 1822 O O . HIS B 1 97 ? -2.451 15.75 5.199 1 98.81 97 HIS B O 1
ATOM 1828 N N . ARG B 1 98 ? -1.544 17.047 3.633 1 98.38 98 ARG B N 1
ATOM 1829 C CA . ARG B 1 98 ? -2.834 17.656 3.332 1 98.38 98 ARG B CA 1
ATOM 1830 C C . ARG B 1 98 ? -3.832 16.609 2.836 1 98.38 98 ARG B C 1
ATOM 1832 O O . ARG B 1 98 ? -4.992 16.609 3.258 1 98.38 98 ARG B O 1
ATOM 1839 N N . GLN B 1 99 ? -3.389 15.812 1.929 1 98.44 99 GLN B N 1
ATOM 1840 C CA . GLN B 1 99 ? -4.219 14.734 1.411 1 98.44 99 GLN B CA 1
ATOM 1841 C C . GLN B 1 99 ? -4.766 13.867 2.545 1 98.44 99 GLN B C 1
ATOM 1843 O O . GLN B 1 99 ? -5.965 13.586 2.6 1 98.44 99 GLN B O 1
ATOM 1848 N N . LEU B 1 100 ? -3.926 13.445 3.445 1 98.75 100 LEU B N 1
ATOM 1849 C CA . LEU B 1 100 ? -4.305 12.617 4.582 1 98.75 100 LEU B CA 1
ATOM 1850 C C . LEU B 1 100 ? -5.277 13.352 5.496 1 98.75 100 LEU B C 1
ATOM 1852 O O . LEU B 1 100 ? -6.293 12.789 5.91 1 98.75 100 LEU B O 1
ATOM 1856 N N . GLU B 1 101 ? -4.965 14.602 5.766 1 98.69 101 GLU B N 1
ATOM 1857 C CA . GLU B 1 101 ? -5.82 15.406 6.633 1 98.69 101 GLU B CA 1
ATOM 1858 C C . GLU B 1 101 ? -7.238 15.5 6.078 1 98.69 101 GLU B C 1
ATOM 1860 O O . GLU B 1 101 ? -8.211 15.242 6.793 1 98.69 101 GLU B O 1
ATOM 1865 N N . ASP B 1 102 ? -7.332 15.852 4.832 1 98.31 102 ASP B N 1
ATOM 1866 C CA . ASP B 1 102 ? -8.641 16.047 4.211 1 98.31 102 ASP B CA 1
ATOM 1867 C C . ASP B 1 102 ? -9.453 14.758 4.211 1 98.31 102 ASP B C 1
ATOM 1869 O O . ASP B 1 102 ? -10.609 14.742 4.637 1 98.31 102 ASP B O 1
ATOM 1873 N N . GLU B 1 103 ? -8.867 13.695 3.805 1 98.44 103 GLU B N 1
ATOM 1874 C CA . GLU B 1 103 ? -9.594 12.445 3.646 1 98.44 103 GLU B CA 1
ATOM 1875 C C . GLU B 1 103 ? -9.961 11.836 5 1 98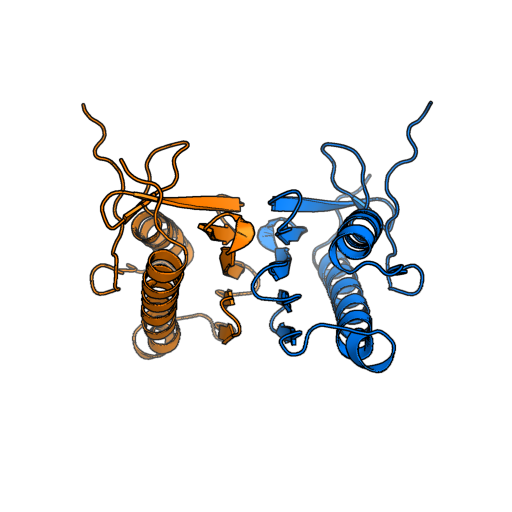.44 103 GLU B C 1
ATOM 1877 O O . GLU B 1 103 ? -11.086 11.391 5.203 1 98.44 103 GLU B O 1
ATOM 1882 N N . MET B 1 104 ? -9.031 11.852 5.934 1 98.31 104 MET B N 1
ATOM 1883 C CA . MET B 1 104 ? -9.273 11.188 7.211 1 98.31 104 MET B CA 1
ATOM 1884 C C . MET B 1 104 ? -10.25 11.984 8.07 1 98.31 104 MET B C 1
ATOM 1886 O O . MET B 1 104 ? -11.023 11.414 8.836 1 98.31 104 MET B O 1
ATOM 1890 N N . THR B 1 105 ? -10.18 13.328 7.938 1 98.62 105 THR B N 1
ATOM 1891 C CA . THR B 1 105 ? -11.195 14.141 8.609 1 98.62 105 THR B CA 1
ATOM 1892 C C . THR B 1 105 ? -12.594 13.75 8.148 1 98.62 105 THR B C 1
ATOM 1894 O O . THR B 1 105 ? -13.508 13.602 8.961 1 98.62 105 THR B O 1
ATOM 1897 N N . GLU B 1 106 ? -12.719 13.57 6.871 1 97.75 106 GLU B N 1
ATOM 1898 C CA . GLU B 1 106 ? -14 13.188 6.297 1 97.75 106 GLU B CA 1
ATOM 1899 C C . GLU B 1 106 ? -14.43 11.805 6.777 1 97.75 106 GLU B C 1
ATOM 1901 O O . GLU B 1 106 ? -15.562 11.617 7.223 1 97.75 106 GLU B O 1
ATOM 1906 N N . ILE B 1 107 ? -13.586 10.852 6.77 1 96.94 107 ILE B N 1
ATOM 1907 C CA . ILE B 1 107 ? -13.891 9.461 7.062 1 96.94 107 ILE B CA 1
ATOM 1908 C C . ILE B 1 107 ? -14.164 9.289 8.555 1 96.94 107 ILE B C 1
ATOM 1910 O O . ILE B 1 107 ? -15.102 8.594 8.953 1 96.94 107 ILE B O 1
ATOM 1914 N N . MET B 1 108 ? -13.43 9.984 9.406 1 96.94 108 MET B N 1
ATOM 1915 C CA . MET B 1 108 ? -13.453 9.711 10.836 1 96.94 108 MET B CA 1
ATOM 1916 C C . MET B 1 108 ? -14.438 10.625 11.547 1 96.94 108 MET B C 1
ATOM 1918 O O . MET B 1 108 ? -14.844 10.352 12.68 1 96.94 108 MET B O 1
ATOM 1922 N N . GLY B 1 109 ? -14.758 11.75 10.922 1 97.06 109 GLY B N 1
ATOM 1923 C CA . GLY B 1 109 ? -15.789 12.602 11.477 1 97.06 109 GLY B CA 1
ATOM 1924 C C . GLY B 1 109 ? -15.266 13.586 12.508 1 97.06 109 GLY B C 1
ATOM 1925 O O . GLY B 1 109 ? -16.047 14.227 13.219 1 97.06 109 GLY B O 1
ATOM 1926 N N . PHE B 1 110 ? -13.977 13.57 12.672 1 97.75 110 PHE B N 1
ATOM 1927 C CA . PHE B 1 110 ? -13.328 14.594 13.484 1 97.75 110 PHE B CA 1
ATOM 1928 C C . PHE B 1 110 ? -12.07 15.117 12.797 1 97.75 110 PHE B C 1
ATOM 1930 O O . PHE B 1 110 ? -11.539 14.469 11.891 1 97.75 110 PHE B O 1
ATOM 1937 N N . ARG B 1 111 ? -11.625 16.266 13.266 1 97.56 111 ARG B N 1
ATOM 1938 C CA . ARG B 1 111 ? -10.555 16.953 12.57 1 97.56 111 ARG B CA 1
ATOM 1939 C C . ARG B 1 111 ? -9.219 16.25 12.773 1 97.56 111 ARG B C 1
ATOM 1941 O O . ARG B 1 111 ? -8.828 15.969 13.914 1 97.56 111 ARG B O 1
ATOM 1948 N N . ILE B 1 112 ? -8.5 15.938 11.688 1 98.44 112 ILE B N 1
ATOM 1949 C CA . ILE B 1 112 ? -7.141 15.414 11.68 1 98.44 112 ILE B CA 1
ATOM 1950 C C . ILE B 1 112 ? -6.16 16.531 11.344 1 98.44 112 ILE B C 1
ATOM 1952 O O . ILE B 1 112 ? -6.293 17.203 10.312 1 98.44 112 ILE B O 1
ATOM 1956 N N . GLU B 1 113 ? -5.219 16.781 12.227 1 97.94 113 GLU B N 1
ATOM 1957 C CA . GLU B 1 113 ? -4.211 17.828 12.023 1 97.94 113 GLU B CA 1
ATOM 1958 C C . GLU B 1 113 ? -2.801 17.25 12.094 1 97.94 113 GLU B C 1
ATOM 1960 O O . GLU B 1 113 ? -2.365 16.781 13.148 1 97.94 113 GLU B O 1
ATOM 1965 N N . LEU B 1 114 ? -2.074 17.406 10.953 1 98.62 114 LEU B N 1
ATOM 1966 C CA . LEU B 1 114 ? -0.761 16.766 10.875 1 98.62 114 LEU B CA 1
ATOM 1967 C C . LEU B 1 114 ? 0.34 17.828 10.789 1 98.62 114 LEU B C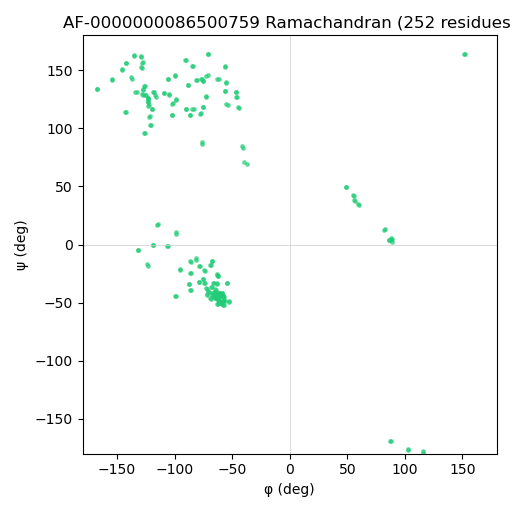 1
ATOM 1969 O O . LEU B 1 114 ? 1.48 17.516 10.445 1 98.62 114 LEU B O 1
ATOM 1973 N N . LYS B 1 115 ? 0.054 19.062 11.148 1 97.88 115 LYS B N 1
ATOM 1974 C CA . LYS B 1 115 ? 0.976 20.172 11 1 97.88 115 LYS B CA 1
ATOM 1975 C C . LYS B 1 115 ? 2.24 19.969 11.828 1 97.88 115 LYS B C 1
ATOM 1977 O O . LYS B 1 115 ? 3.312 20.453 11.469 1 97.88 115 LYS B O 1
ATOM 1982 N N . LYS B 1 116 ? 2.156 19.25 12.867 1 97.81 116 LYS B N 1
ATOM 1983 C CA . LYS B 1 116 ? 3.297 19.016 13.758 1 97.81 116 LYS B CA 1
ATOM 1984 C C . LYS B 1 116 ? 4.203 17.922 13.211 1 97.81 116 LYS B C 1
ATOM 1986 O O . LYS B 1 116 ? 5.32 17.734 13.695 1 97.81 116 LYS B O 1
ATOM 1991 N N . CYS B 1 117 ? 3.77 17.172 12.234 1 98.62 117 CYS B N 1
ATOM 1992 C CA . CYS B 1 117 ? 4.566 16.094 11.664 1 98.62 117 CYS B CA 1
ATOM 1993 C C . CYS B 1 117 ? 5.727 16.641 10.844 1 98.62 117 CYS B C 1
ATOM 1995 O O . CYS B 1 117 ? 5.59 17.672 10.18 1 98.62 117 CYS B O 1
ATOM 1997 N N . LYS B 1 118 ? 6.793 15.906 10.898 1 98.44 118 LYS B N 1
ATOM 1998 C CA . LYS B 1 118 ? 7.973 16.312 10.133 1 98.44 118 LYS B CA 1
ATOM 1999 C C . LYS B 1 118 ? 7.68 16.312 8.641 1 98.44 118 LYS B C 1
ATOM 2001 O O . LYS B 1 118 ? 6.945 15.469 8.133 1 98.44 118 LYS B O 1
ATOM 2006 N N . TYR B 1 119 ? 8.266 17.344 7.898 1 97.62 119 TYR B N 1
ATOM 2007 C CA . TYR B 1 119 ? 8.117 17.531 6.457 1 97.62 119 TYR B CA 1
ATOM 2008 C C . TYR B 1 119 ? 6.656 17.734 6.082 1 97.62 119 TYR B C 1
ATOM 2010 O O . TYR B 1 119 ? 6.207 17.25 5.039 1 97.62 119 TYR B O 1
ATOM 2018 N N . TYR B 1 120 ? 5.945 18.359 6.945 1 98.25 120 TYR B N 1
ATOM 2019 C CA . TYR B 1 120 ? 4.555 18.688 6.637 1 98.25 120 TYR B CA 1
ATOM 2020 C C . TYR B 1 120 ? 4.426 19.266 5.23 1 98.25 120 TYR B C 1
ATOM 2022 O O . TYR B 1 120 ? 5.145 20.203 4.871 1 98.25 120 TYR B O 1
ATOM 2030 N N . SER B 1 121 ? 3.518 18.609 4.512 1 97.44 121 SER B N 1
ATOM 2031 C CA . SER B 1 121 ? 3.367 18.953 3.105 1 97.44 121 SER B CA 1
ATOM 2032 C C . SER B 1 121 ? 1.938 19.391 2.793 1 97.44 121 SER B C 1
ATOM 2034 O O . SER B 1 121 ? 1.025 18.562 2.777 1 97.44 121 SER B O 1
ATOM 2036 N N . TRP B 1 122 ? 1.779 20.656 2.529 1 95.12 122 TRP B N 1
ATOM 2037 C CA . TRP B 1 122 ? 0.487 21.172 2.096 1 95.12 122 TRP B CA 1
ATOM 2038 C C . TRP B 1 122 ? 0.341 21.078 0.582 1 95.12 122 TRP B C 1
ATOM 2040 O O . TRP B 1 122 ? -0.731 20.734 0.076 1 95.12 122 TRP B O 1
ATOM 2050 N N . GLY B 1 123 ? 1.273 21.219 -0.105 1 94.19 123 GLY B N 1
ATOM 2051 C CA . GLY B 1 123 ? 1.275 21.156 -1.558 1 94.19 123 GLY B CA 1
ATOM 2052 C C . GLY B 1 123 ? 1.653 22.469 -2.211 1 94.19 123 GLY B C 1
ATOM 2053 O O . GLY B 1 123 ? 2.131 23.391 -1.541 1 94.19 123 GLY B O 1
ATOM 2054 N N . MET B 1 124 ? 1.659 22.453 -3.584 1 85 124 MET B N 1
ATOM 2055 C CA . MET B 1 124 ? 2.07 23.609 -4.375 1 85 124 MET B CA 1
ATOM 2056 C C . MET B 1 124 ? 0.919 24.594 -4.531 1 85 124 MET B C 1
ATOM 2058 O O . MET B 1 124 ? -0.243 24.188 -4.617 1 85 124 MET B O 1
ATOM 2062 N N . SER B 1 125 ? 1.014 25.828 -4.008 1 65.5 125 SER B N 1
ATOM 2063 C CA . SER B 1 125 ? 0.016 26.891 -4.145 1 65.5 125 SER B CA 1
ATOM 2064 C C . SER B 1 125 ? -0.502 26.984 -5.574 1 65.5 125 SER B C 1
ATOM 2066 O O . SER B 1 125 ? 0.235 26.703 -6.523 1 65.5 125 SER B O 1
ATOM 2068 N N . ASP B 1 126 ? -1.897 26.734 -5.82 1 52.81 126 ASP B N 1
ATOM 2069 C CA . ASP B 1 126 ? -2.48 27.156 -7.094 1 52.81 126 ASP B CA 1
ATOM 2070 C C . ASP B 1 126 ? -1.952 28.516 -7.523 1 52.81 126 ASP B C 1
ATOM 2072 O O . ASP B 1 126 ? -1.942 29.469 -6.73 1 52.81 126 ASP B O 1
ATOM 2076 N N . SER B 1 127 ? -0.826 28.594 -8.133 1 43.5 127 SER B N 1
ATOM 2077 C CA . SER B 1 127 ? -0.689 29.922 -8.719 1 43.5 127 SER B CA 1
ATOM 2078 C C . SER B 1 127 ? -2.023 30.438 -9.258 1 43.5 127 SER B C 1
ATOM 2080 O O . SER B 1 127 ? -2.553 29.891 -10.234 1 43.5 127 SER B O 1
ATOM 2082 N N . LYS B 1 128 ? -3.012 30.766 -8.477 1 31.8 128 LYS B N 1
ATOM 2083 C CA . LYS B 1 128 ? -4.02 31.641 -9.062 1 31.8 128 LYS B CA 1
ATOM 2084 C C . LYS B 1 128 ? -3.443 33.031 -9.336 1 31.8 128 LYS B C 1
ATOM 2086 O O . LYS B 1 128 ? -2.6 33.531 -8.586 1 31.8 128 LYS B O 1
#

Organism: NCBI:txid100452